Protein AF-A0AAD6Z9N3-F1 (afdb_monomer_lite)

Foldseek 3Di:
DVLLVVVVVVVCVVVVPDADEDEDEDFDAPVRLLVVLLVVLVPDDAFGKYKYKYWFQAKAFPVPDDDDDQPPADPLQVQQDDQALRNLLSCQRVVLSVVVNTDGPCLSCVCVSNVVSQKDWDDKDKDKDWEAPCLQVDAHPVRHRSVVCRVVRLVVSLVVSVVSQVVCVVVQNRASGVPHGDDDDVSVVVSSVNNSVCCNPRTIIIMMMMIMIGHD

Organism: NCBI:txid1033008

pLDDT: mean 87.29, std 14.96, range [35.34, 98.38]

InterPro domains:
  IPR029063 S-adenosyl-L-methionine-dependent methyltransferase superfamily [SSF53335] (29-136)

Secondary structure (DSSP, 8-state):
-HHHHHHHHHHHHHTTTS----------BHHHHHHHHHHHHHHSPTT-EEEEEEEEEEEE-GGG--PPPTTT---HHHHH-SSSHHHHHHHHHHHHHHHTTBPSSHHHHHHHHHHHTTEEEEEEEEEEEEETTHHHH-B-TTS-B-GGGHHHHHHHHHHHHHHHHHHHHHHT--EEETTEE--SHHHHHHHHHHHHHHHHHT-EEEEEEEEEEEE-

Structure (mmCIF, N/CA/C/O backbone):
data_AF-A0AAD6Z9N3-F1
#
_entry.id   AF-A0AAD6Z9N3-F1
#
loop_
_atom_site.group_PDB
_atom_site.id
_atom_site.type_symbol
_atom_site.label_atom_id
_atom_site.label_alt_id
_atom_site.label_comp_id
_atom_site.label_asym_id
_atom_site.label_entity_id
_atom_site.label_seq_id
_atom_site.pdbx_PDB_ins_code
_atom_site.Cartn_x
_atom_site.Cartn_y
_atom_site.Cartn_z
_atom_site.occupancy
_atom_site.B_iso_or_equiv
_atom_site.auth_seq_id
_atom_site.auth_comp_id
_atom_site.auth_asym_id
_atom_site.auth_atom_id
_atom_site.pdbx_PDB_model_num
ATOM 1 N N . MET A 1 1 ? -7.135 -3.455 -4.648 1.00 43.16 1 MET A N 1
ATOM 2 C CA . MET A 1 1 ? -8.160 -2.551 -4.055 1.00 43.16 1 MET A CA 1
ATOM 3 C C . MET A 1 1 ? -9.557 -3.160 -3.971 1.00 43.16 1 MET A C 1
ATOM 5 O O . MET A 1 1 ? -10.190 -2.988 -2.942 1.00 43.16 1 MET A O 1
ATOM 9 N N . ALA A 1 2 ? -10.052 -3.890 -4.977 1.00 35.34 2 ALA A N 1
ATOM 10 C CA . ALA A 1 2 ? -11.421 -4.414 -4.953 1.00 35.34 2 ALA A CA 1
ATOM 11 C C . ALA A 1 2 ? -11.706 -5.444 -3.850 1.00 35.34 2 ALA A C 1
ATOM 13 O O . ALA A 1 2 ? -12.743 -5.352 -3.219 1.00 35.34 2 ALA A O 1
ATOM 14 N N . GLN A 1 3 ? -10.801 -6.376 -3.538 1.00 37.66 3 GLN A N 1
ATOM 15 C CA . GLN A 1 3 ? -11.031 -7.335 -2.446 1.00 37.66 3 GLN A CA 1
ATOM 16 C C . GLN A 1 3 ? -10.949 -6.690 -1.057 1.00 37.66 3 GLN A C 1
ATOM 18 O O . GLN A 1 3 ? -11.705 -7.078 -0.179 1.00 37.66 3 GLN A O 1
ATOM 23 N N . VAL A 1 4 ? -10.107 -5.667 -0.875 1.00 44.91 4 VAL A N 1
ATOM 24 C CA . VAL A 1 4 ? -10.085 -4.846 0.348 1.00 44.91 4 VAL A CA 1
ATOM 25 C C . VAL A 1 4 ? -11.369 -4.015 0.437 1.00 44.91 4 VAL A C 1
ATOM 27 O O . VAL A 1 4 ? -12.059 -4.064 1.444 1.00 44.91 4 VAL A O 1
ATOM 30 N N . ALA A 1 5 ? -11.802 -3.386 -0.659 1.00 45.69 5 ALA A N 1
ATOM 31 C CA . ALA A 1 5 ? -13.073 -2.667 -0.729 1.00 45.69 5 ALA A CA 1
ATOM 32 C C . ALA A 1 5 ? -14.302 -3.583 -0.559 1.00 45.69 5 ALA A C 1
ATOM 34 O O . ALA A 1 5 ? -15.285 -3.166 0.044 1.00 45.69 5 ALA A O 1
ATOM 35 N N . ILE A 1 6 ? -14.261 -4.831 -1.040 1.00 45.91 6 ILE A N 1
ATOM 36 C CA . ILE A 1 6 ? -15.312 -5.848 -0.876 1.00 45.91 6 ILE A CA 1
ATOM 37 C C . ILE A 1 6 ? -15.288 -6.420 0.539 1.00 45.91 6 ILE A C 1
ATOM 39 O O . ILE A 1 6 ? -16.351 -6.562 1.126 1.00 45.91 6 ILE A O 1
ATOM 43 N N . MET A 1 7 ? -14.116 -6.698 1.117 1.00 45.97 7 MET A N 1
ATOM 44 C CA . MET A 1 7 ? -13.959 -7.054 2.531 1.00 45.97 7 MET A CA 1
ATOM 45 C C . MET A 1 7 ? -14.551 -5.947 3.401 1.00 45.97 7 MET A C 1
ATOM 47 O O . MET A 1 7 ? -15.430 -6.205 4.217 1.00 45.97 7 MET A O 1
ATOM 51 N N . CYS A 1 8 ? -14.192 -4.695 3.130 1.00 46.56 8 CYS A N 1
ATOM 52 C CA . CYS A 1 8 ? -14.735 -3.530 3.807 1.00 46.56 8 CYS A CA 1
ATOM 53 C C . CYS A 1 8 ? -16.223 -3.343 3.544 1.00 46.56 8 CYS A C 1
ATOM 55 O O . CYS A 1 8 ? -16.940 -3.008 4.474 1.00 46.56 8 CYS A O 1
ATOM 57 N N . ALA A 1 9 ? -16.737 -3.617 2.344 1.00 48.44 9 ALA A N 1
ATOM 58 C CA . ALA A 1 9 ? -18.168 -3.557 2.053 1.00 48.44 9 ALA A CA 1
ATOM 59 C C . ALA A 1 9 ? -18.954 -4.688 2.739 1.00 48.44 9 ALA A C 1
ATOM 61 O O . ALA A 1 9 ? -20.072 -4.458 3.203 1.00 48.44 9 ALA A O 1
ATOM 62 N N . THR A 1 10 ? -18.389 -5.892 2.834 1.00 47.78 10 THR A N 1
ATOM 63 C CA . THR A 1 10 ? -18.980 -7.062 3.497 1.00 47.78 10 THR A CA 1
ATOM 64 C C . THR A 1 10 ? -18.972 -6.883 5.015 1.00 47.78 10 THR A C 1
ATOM 66 O O . THR A 1 10 ? -20.025 -7.027 5.639 1.00 47.78 10 THR A O 1
ATOM 69 N N . LEU A 1 11 ? -17.862 -6.427 5.600 1.00 46.69 11 LEU A N 1
ATOM 70 C CA . LEU A 1 11 ? -17.768 -6.043 7.014 1.00 46.69 11 LEU A CA 1
ATOM 71 C C . LEU A 1 11 ? -18.658 -4.835 7.320 1.00 46.69 11 LEU A C 1
ATOM 73 O O . LEU A 1 11 ? -19.442 -4.841 8.271 1.00 46.69 11 LEU A O 1
ATOM 77 N N . ALA A 1 12 ? -18.672 -3.835 6.437 1.00 48.97 12 ALA A N 1
ATOM 78 C CA . ALA A 1 12 ? -19.581 -2.704 6.539 1.00 48.97 12 ALA A CA 1
ATOM 79 C C . ALA A 1 12 ? -21.053 -3.134 6.466 1.00 48.97 12 ALA A C 1
ATOM 81 O O . ALA A 1 12 ? -21.891 -2.481 7.092 1.00 48.97 12 ALA A O 1
ATOM 82 N N . ARG A 1 13 ? -21.405 -4.192 5.729 1.00 50.59 13 ARG A N 1
ATOM 83 C CA . ARG A 1 13 ? -22.773 -4.735 5.690 1.00 50.59 13 ARG A CA 1
ATOM 84 C C . ARG A 1 13 ? -23.105 -5.541 6.940 1.00 50.59 13 ARG A C 1
ATOM 86 O O . ARG A 1 13 ? -24.184 -5.334 7.490 1.00 50.59 13 ARG A O 1
ATOM 93 N N . GLN A 1 14 ? -22.198 -6.387 7.426 1.00 49.66 14 GLN A N 1
ATOM 94 C CA . GLN A 1 14 ? -22.410 -7.138 8.666 1.00 49.66 14 GLN A CA 1
ATOM 95 C C . GLN A 1 14 ? -22.566 -6.199 9.872 1.00 49.66 14 GLN A C 1
ATOM 97 O O . GLN A 1 14 ? -23.388 -6.446 10.750 1.00 49.66 14 GLN A O 1
ATOM 102 N N . TRP A 1 15 ? -21.830 -5.084 9.908 1.00 55.72 15 TRP A N 1
ATOM 103 C CA . TRP A 1 15 ? -21.731 -4.242 11.109 1.00 55.72 15 TRP A CA 1
ATOM 104 C C . TRP A 1 15 ? -22.628 -2.997 11.052 1.00 55.72 15 TRP A C 1
ATOM 106 O O . TRP A 1 15 ? -22.436 -2.044 11.804 1.00 55.72 15 TRP A O 1
ATOM 116 N N . ARG A 1 16 ? -23.578 -2.947 10.104 1.00 48.34 16 ARG A N 1
ATOM 117 C CA . ARG A 1 16 ? -24.446 -1.782 9.807 1.00 48.34 16 ARG A CA 1
ATOM 118 C C . ARG A 1 16 ? -25.465 -1.461 10.908 1.00 48.34 16 ARG A C 1
ATOM 120 O O . ARG A 1 16 ? -26.246 -0.533 10.750 1.00 48.34 16 ARG A O 1
ATOM 127 N N . LYS A 1 17 ? -25.491 -2.237 11.994 1.00 47.03 17 LYS A N 1
ATOM 128 C CA . LYS A 1 17 ? -26.553 -2.188 13.001 1.00 47.03 17 LYS A CA 1
ATOM 129 C C . LYS A 1 17 ? -26.201 -1.426 14.291 1.00 47.03 17 LYS A C 1
ATOM 131 O O . LYS A 1 17 ? -27.094 -1.308 15.121 1.00 47.03 17 LYS A O 1
ATOM 136 N N . SER A 1 18 ? -24.980 -0.896 14.498 1.00 48.25 18 SER A N 1
ATOM 137 C CA . SER A 1 18 ? -24.641 -0.338 15.832 1.00 48.25 18 SER A CA 1
ATOM 138 C C . SER A 1 18 ? -23.554 0.750 15.985 1.00 48.25 18 SER A C 1
ATOM 140 O O . SER A 1 18 ? -23.288 1.129 17.128 1.00 48.25 18 SER A O 1
ATOM 142 N N . SER A 1 19 ? -22.931 1.311 14.939 1.00 48.38 19 SER A N 1
ATOM 143 C CA . SER A 1 19 ? -21.773 2.215 15.137 1.00 48.38 19 SER A CA 1
ATOM 144 C C . SER A 1 19 ? -21.742 3.484 14.276 1.00 48.38 19 SER A C 1
ATOM 146 O O . SER A 1 19 ? -21.993 3.444 13.073 1.00 48.38 19 SER A O 1
ATOM 148 N N . ASP A 1 20 ? -21.364 4.600 14.915 1.00 56.28 20 ASP A N 1
ATOM 149 C CA . ASP A 1 20 ? -20.830 5.801 14.266 1.00 56.28 20 ASP A CA 1
ATOM 150 C C . ASP A 1 20 ? -19.509 5.407 13.594 1.00 56.28 20 ASP A C 1
ATOM 152 O O . ASP A 1 20 ? -18.564 4.998 14.269 1.00 56.28 20 ASP A O 1
ATOM 156 N N . ARG A 1 21 ? -19.453 5.440 12.261 1.00 58.22 21 ARG A N 1
ATOM 157 C CA . ARG A 1 21 ? -18.287 4.974 11.502 1.00 58.22 21 ARG A CA 1
ATOM 158 C C . ARG A 1 21 ? -17.411 6.139 11.094 1.00 58.22 21 ARG A C 1
ATOM 160 O O . ARG A 1 21 ? -17.850 7.005 10.345 1.00 58.22 21 ARG A O 1
ATOM 167 N N . LEU A 1 22 ? -16.155 6.089 11.512 1.00 59.66 22 LEU A N 1
ATOM 168 C CA . LEU A 1 22 ? -15.091 6.904 10.950 1.00 59.66 22 LEU A CA 1
ATOM 169 C C . LEU A 1 22 ? -14.114 5.971 10.241 1.00 59.66 22 LEU A C 1
ATOM 171 O O . LEU A 1 22 ? -13.420 5.208 10.904 1.00 59.66 22 LEU A O 1
ATOM 175 N N . CYS A 1 23 ? -14.111 6.017 8.910 1.00 56.41 23 CYS A N 1
ATOM 176 C CA . CYS A 1 23 ? -13.128 5.332 8.080 1.00 56.41 23 CYS A CA 1
ATOM 177 C C . CYS A 1 23 ? -12.016 6.330 7.770 1.00 56.41 23 CYS A C 1
ATOM 179 O O . CYS A 1 23 ? -12.279 7.383 7.189 1.00 56.41 23 CYS A O 1
ATOM 181 N N . ILE A 1 24 ? -10.793 6.008 8.167 1.00 57.94 24 ILE A N 1
ATOM 182 C CA . ILE A 1 24 ? -9.597 6.743 7.766 1.00 57.94 24 ILE A CA 1
ATOM 183 C C . ILE A 1 24 ? -8.740 5.747 7.007 1.00 57.94 24 ILE A C 1
ATOM 185 O O . ILE A 1 24 ? -8.476 4.668 7.525 1.00 57.94 24 ILE A O 1
ATOM 189 N N . GLY A 1 25 ? -8.384 6.125 5.784 1.00 58.38 25 GLY A N 1
ATOM 190 C CA . GLY A 1 25 ? -7.377 5.463 4.971 1.00 58.38 25 GLY A CA 1
ATOM 191 C C . GLY A 1 25 ? -6.412 6.533 4.483 1.00 58.38 25 GLY A C 1
ATOM 192 O O . GLY A 1 25 ? -6.858 7.582 4.002 1.00 58.38 25 GLY A O 1
ATOM 193 N N . GLY A 1 26 ? -5.109 6.326 4.649 1.00 62.16 26 GLY A N 1
ATOM 194 C CA . GLY A 1 26 ? -4.136 7.296 4.156 1.00 62.16 26 GLY A CA 1
ATOM 195 C C . GLY A 1 26 ? -2.697 7.058 4.589 1.00 62.16 26 GLY A C 1
ATOM 196 O O . GLY A 1 26 ? -2.401 6.547 5.667 1.00 62.16 26 GLY A O 1
ATOM 197 N N . THR A 1 27 ? -1.773 7.516 3.750 1.00 70.44 27 THR A N 1
ATOM 198 C CA . THR A 1 27 ? -0.342 7.513 4.047 1.00 70.44 27 THR A CA 1
ATOM 199 C C . THR A 1 27 ? -0.005 8.679 4.977 1.00 70.44 27 THR A C 1
ATOM 201 O O . THR A 1 27 ? 0.165 9.814 4.532 1.00 70.44 27 THR A O 1
ATOM 204 N N . PHE A 1 28 ? 0.086 8.411 6.281 1.00 83.38 28 PHE A N 1
ATOM 205 C CA . PHE A 1 28 ? 0.624 9.359 7.259 1.00 83.38 28 PHE A CA 1
ATOM 206 C C . PHE A 1 28 ? 1.994 8.914 7.769 1.00 83.38 28 PHE A C 1
ATOM 208 O O . PHE A 1 28 ? 2.334 7.728 7.792 1.00 83.38 28 PHE A O 1
ATOM 215 N N . THR A 1 29 ? 2.763 9.888 8.249 1.00 90.81 29 THR A N 1
ATOM 216 C CA . THR A 1 29 ? 3.962 9.649 9.056 1.00 90.81 29 THR A CA 1
ATOM 217 C C . THR A 1 29 ? 3.582 9.089 10.434 1.00 90.81 29 THR A C 1
ATOM 219 O O . THR A 1 29 ? 2.426 9.180 10.860 1.00 90.81 29 THR A O 1
ATOM 222 N N . VAL A 1 30 ? 4.550 8.552 11.190 1.00 91.56 30 VAL A N 1
ATOM 223 C CA . VAL A 1 30 ? 4.310 8.098 12.579 1.00 91.56 30 VAL A CA 1
ATOM 224 C C . VAL A 1 30 ? 3.699 9.197 13.465 1.00 91.56 30 VAL A C 1
ATOM 226 O O . VAL A 1 30 ? 2.695 8.919 14.130 1.00 91.56 30 VAL A O 1
ATOM 229 N N . PRO A 1 31 ? 4.219 10.443 13.484 1.00 93.38 31 PRO A N 1
ATOM 230 C CA . PRO A 1 31 ? 3.575 11.538 14.213 1.00 93.38 31 PRO A CA 1
ATOM 231 C C . PRO A 1 31 ? 2.163 11.859 13.707 1.00 93.38 31 PRO A C 1
ATOM 233 O O . PRO A 1 31 ? 1.268 12.123 14.517 1.00 93.38 31 PRO A O 1
ATOM 236 N N . GLY A 1 32 ? 1.951 11.802 12.387 1.00 91.69 32 GLY A N 1
ATOM 237 C CA . GLY A 1 32 ? 0.645 12.024 11.765 1.00 91.69 32 GLY A CA 1
ATOM 238 C C . GLY A 1 32 ? -0.394 11.020 12.259 1.00 91.69 32 GLY A C 1
ATOM 239 O O . GLY A 1 32 ? -1.448 11.419 12.754 1.00 91.69 32 GLY A O 1
ATOM 240 N N . TRP A 1 33 ? -0.053 9.731 12.252 1.00 92.69 33 TRP A N 1
ATOM 241 C CA . TRP A 1 33 ? -0.913 8.673 12.782 1.00 92.69 33 TRP A CA 1
ATOM 242 C C . TRP A 1 33 ? -1.191 8.814 14.275 1.00 92.69 33 TRP A C 1
ATOM 244 O O . TRP A 1 33 ? -2.341 8.700 14.693 1.00 92.69 33 TRP A O 1
ATOM 254 N N . LYS A 1 34 ? -0.176 9.108 15.096 1.00 94.25 34 LYS A N 1
ATOM 255 C CA . LYS A 1 34 ? -0.383 9.341 16.537 1.00 94.25 34 LYS A CA 1
ATOM 256 C C . LYS A 1 34 ? -1.370 10.484 16.785 1.00 94.25 34 LYS A C 1
ATOM 258 O O . LYS A 1 34 ? -2.266 10.357 17.617 1.00 94.25 34 LYS A O 1
ATOM 263 N N . THR A 1 35 ? -1.235 11.572 16.029 1.00 93.75 35 THR A N 1
ATOM 264 C CA . THR A 1 35 ? -2.135 12.729 16.104 1.00 93.75 35 THR A CA 1
ATOM 265 C C . THR A 1 35 ? -3.548 12.365 15.655 1.00 93.75 35 THR A C 1
ATOM 267 O O . THR A 1 35 ? -4.513 12.680 16.353 1.00 93.75 35 THR A O 1
ATOM 270 N N . ALA A 1 36 ? -3.680 11.659 14.529 1.00 91.81 36 ALA A N 1
ATOM 271 C CA . ALA A 1 36 ? -4.964 11.199 14.015 1.00 91.81 36 ALA A CA 1
ATOM 272 C C . ALA A 1 36 ? -5.682 10.309 15.039 1.00 91.81 36 ALA A C 1
ATOM 274 O O . ALA A 1 36 ? -6.805 10.620 15.427 1.00 91.81 36 ALA A O 1
ATOM 275 N N . LEU A 1 37 ? -5.019 9.273 15.562 1.00 94.44 37 LEU A N 1
ATOM 276 C CA . LEU A 1 37 ? -5.598 8.366 16.559 1.00 94.44 37 LEU A CA 1
ATOM 277 C C . LEU A 1 37 ? -6.002 9.093 17.847 1.00 94.44 37 LEU A C 1
ATOM 279 O O . LEU A 1 37 ? -7.084 8.840 18.375 1.00 94.44 37 LEU A O 1
ATOM 283 N N . ALA A 1 38 ? -5.190 10.042 18.324 1.00 94.44 38 ALA A N 1
ATOM 284 C CA . ALA A 1 38 ? -5.541 10.862 19.481 1.00 94.44 38 ALA A CA 1
ATOM 285 C C . ALA A 1 38 ? -6.788 11.728 19.224 1.00 94.44 38 ALA A C 1
ATOM 287 O O . ALA A 1 38 ? -7.640 11.867 20.104 1.00 94.44 38 ALA A O 1
ATOM 288 N N . ASN A 1 39 ? -6.929 12.288 18.020 1.00 92.31 39 ASN A N 1
ATOM 289 C CA . ASN A 1 39 ? -8.106 13.069 17.637 1.00 92.31 39 ASN A CA 1
ATOM 290 C C . ASN A 1 39 ? -9.357 12.191 17.536 1.00 92.31 39 ASN A C 1
ATOM 292 O O . ASN A 1 39 ? -10.392 12.550 18.096 1.00 92.31 39 ASN A O 1
ATOM 296 N N . ILE A 1 40 ? -9.256 11.014 16.913 1.00 92.44 40 ILE A N 1
ATOM 297 C CA . ILE A 1 40 ? -10.347 10.028 16.871 1.00 92.44 40 ILE A CA 1
ATOM 298 C C . ILE A 1 40 ? -10.772 9.660 18.294 1.00 92.44 40 ILE A C 1
ATOM 300 O O . ILE A 1 40 ? -11.960 9.684 18.617 1.00 92.44 40 ILE A O 1
ATOM 304 N N . HIS A 1 41 ? -9.804 9.372 19.169 1.00 94.19 41 HIS A N 1
ATOM 305 C CA . HIS A 1 41 ? -10.075 9.038 20.561 1.00 94.19 41 HIS A CA 1
ATOM 306 C C . HIS A 1 41 ? -10.805 10.176 21.282 1.00 94.19 41 HIS A C 1
ATOM 308 O O . HIS A 1 41 ? -11.755 9.922 22.015 1.00 94.19 41 HIS A O 1
ATOM 314 N N . LYS A 1 42 ? -10.421 11.441 21.070 1.00 93.69 42 LYS A N 1
ATOM 315 C CA . LYS A 1 42 ? -11.117 12.601 21.658 1.00 93.69 42 LYS A CA 1
ATOM 316 C C . LYS A 1 42 ? -12.555 12.749 21.156 1.00 93.69 42 LYS A C 1
ATOM 318 O O . LYS A 1 42 ? -13.428 13.086 21.949 1.00 93.69 42 LYS A O 1
ATOM 323 N N . LEU A 1 43 ? -12.796 12.494 19.870 1.00 92.75 43 LEU A N 1
ATOM 324 C CA . LEU A 1 43 ? -14.107 12.664 19.236 1.00 92.75 43 LEU A CA 1
ATOM 325 C C . LEU A 1 43 ? -15.104 11.557 19.605 1.00 92.75 43 LEU A C 1
ATOM 327 O O . LEU A 1 43 ? -16.301 11.817 19.725 1.00 92.75 43 LEU A O 1
ATOM 331 N N . LEU A 1 44 ? -14.633 10.323 19.789 1.00 90.81 44 LEU A N 1
ATOM 332 C CA . LEU A 1 44 ? -15.503 9.195 20.114 1.00 90.81 44 LEU A CA 1
ATOM 333 C C . LEU A 1 44 ? -15.958 9.226 21.578 1.00 90.81 44 LEU A C 1
ATOM 335 O O . LEU A 1 44 ? -15.195 9.543 22.490 1.00 90.81 44 LEU A O 1
ATOM 339 N N . LYS A 1 45 ? -17.208 8.829 21.832 1.00 92.62 45 LYS A N 1
ATOM 340 C CA . LYS A 1 45 ? -17.688 8.553 23.198 1.00 92.62 45 LYS A CA 1
ATOM 341 C C . LYS A 1 45 ? -17.100 7.220 23.702 1.00 92.62 45 LYS A C 1
ATOM 343 O O . LYS A 1 45 ? -16.867 6.337 22.872 1.00 92.62 45 LYS A O 1
ATOM 348 N N . PRO A 1 46 ? -16.881 7.044 25.019 1.00 95.19 46 PRO A N 1
ATOM 349 C CA . PRO A 1 46 ? -16.466 5.757 25.583 1.00 95.19 46 PRO A CA 1
ATOM 350 C C . PRO A 1 46 ? -17.370 4.607 25.125 1.00 95.19 46 PRO A C 1
ATOM 352 O O . PRO A 1 46 ? -18.580 4.785 24.948 1.00 95.19 46 PRO A O 1
ATOM 355 N N . GLY A 1 47 ? -16.776 3.443 24.872 1.00 93.50 47 GLY A N 1
ATOM 356 C CA . GLY A 1 47 ? -17.465 2.249 24.388 1.00 93.50 47 GLY A CA 1
ATOM 357 C C . GLY A 1 47 ? -17.833 2.252 22.898 1.00 93.50 47 GLY A C 1
ATOM 358 O O . GLY A 1 47 ? -18.351 1.244 22.413 1.00 93.50 47 GLY A O 1
ATOM 359 N N . ARG A 1 48 ? -17.581 3.333 22.142 1.00 92.81 48 ARG A N 1
ATOM 360 C CA . ARG A 1 48 ? -17.843 3.380 20.689 1.00 92.81 48 ARG A CA 1
ATOM 361 C C . ARG A 1 48 ? -16.748 2.690 19.880 1.00 92.81 48 ARG A C 1
ATOM 363 O O . ARG A 1 48 ? -15.595 2.628 20.298 1.00 92.81 48 ARG A O 1
ATOM 370 N N . LEU A 1 49 ? -17.149 2.177 18.719 1.00 91.19 49 LEU A N 1
ATOM 371 C CA . LEU A 1 49 ? -16.290 1.456 17.785 1.00 91.19 49 LEU A CA 1
ATOM 372 C C . LEU A 1 49 ? -15.709 2.392 16.725 1.00 91.19 49 LEU A C 1
ATOM 374 O O . LEU A 1 49 ? -16.391 3.300 16.258 1.00 91.19 49 LEU A O 1
ATOM 378 N N . VAL A 1 50 ? -14.483 2.103 16.304 1.00 91.31 50 VAL A N 1
ATOM 379 C CA . VAL A 1 50 ? -13.843 2.636 15.102 1.00 91.31 50 VAL A CA 1
ATOM 380 C C . VAL A 1 50 ? -13.419 1.474 14.213 1.00 91.31 50 VAL A C 1
ATOM 382 O O . VAL A 1 50 ? -13.001 0.426 14.707 1.00 91.31 50 VAL A O 1
ATOM 385 N N . MET A 1 51 ? -13.550 1.671 12.905 1.00 90.81 51 MET A N 1
ATOM 386 C CA . MET A 1 51 ? -13.104 0.727 11.891 1.00 90.81 51 MET A CA 1
ATOM 387 C C . MET A 1 51 ? -12.079 1.430 11.006 1.00 90.81 51 MET A C 1
ATOM 389 O O . MET A 1 51 ? -12.399 2.455 10.406 1.00 90.81 51 MET A O 1
ATOM 393 N N . LEU A 1 52 ? -10.863 0.900 10.948 1.00 90.56 52 LEU A N 1
ATOM 394 C CA . LEU A 1 52 ? -9.775 1.440 10.134 1.00 90.56 52 LEU A CA 1
ATOM 395 C C . LEU A 1 52 ? -9.368 0.398 9.103 1.00 90.56 52 LEU A C 1
ATOM 397 O O . LEU A 1 52 ? -9.175 -0.758 9.464 1.00 90.56 52 LEU A O 1
ATOM 401 N N . ASP A 1 53 ? -9.245 0.810 7.849 1.00 88.19 53 ASP A N 1
ATOM 402 C CA . ASP A 1 53 ? -8.813 -0.047 6.750 1.00 88.19 53 ASP A CA 1
ATOM 403 C C . ASP A 1 53 ? -7.538 0.526 6.155 1.00 88.19 53 ASP A C 1
ATOM 405 O O . ASP A 1 53 ? -7.487 1.706 5.808 1.00 88.19 53 ASP A O 1
ATOM 409 N N . GLU A 1 54 ? -6.511 -0.308 6.071 1.00 89.94 54 GLU A N 1
ATOM 410 C CA . GLU A 1 54 ? -5.190 0.101 5.629 1.00 89.94 54 GLU A CA 1
ATOM 411 C C . GLU A 1 54 ? -4.582 -0.910 4.672 1.00 89.94 54 GLU A C 1
ATOM 413 O O . GLU A 1 54 ? -4.796 -2.117 4.788 1.00 89.94 54 GLU A O 1
ATOM 418 N N . ILE A 1 55 ? -3.790 -0.395 3.734 1.00 89.69 55 ILE A N 1
ATOM 419 C CA . ILE A 1 55 ? -3.073 -1.174 2.727 1.00 89.69 55 ILE A CA 1
ATOM 420 C C . ILE A 1 55 ? -1.59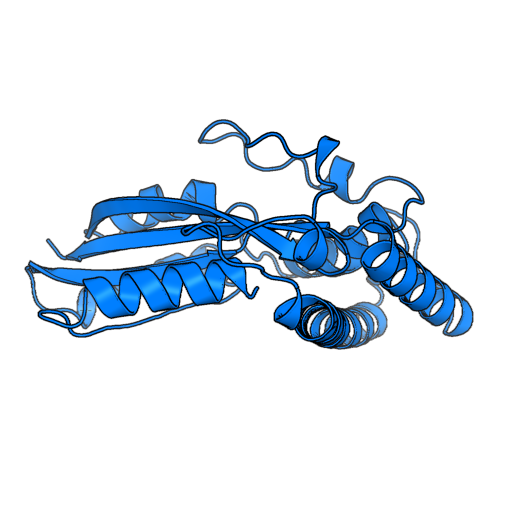2 -0.851 2.857 1.00 89.69 55 ILE A C 1
ATOM 422 O O . ILE A 1 55 ? -1.201 0.314 2.920 1.00 89.69 55 ILE A O 1
ATOM 426 N N . ASP A 1 56 ? -0.759 -1.885 2.877 1.00 91.19 56 ASP A N 1
ATOM 427 C CA . ASP A 1 56 ? 0.678 -1.683 2.855 1.00 91.19 56 ASP A CA 1
ATOM 428 C C . ASP A 1 56 ? 1.124 -1.221 1.464 1.00 91.19 56 ASP A C 1
ATOM 430 O O . ASP A 1 56 ? 0.751 -1.836 0.461 1.00 91.19 56 ASP A O 1
ATOM 434 N N . PRO A 1 57 ? 1.955 -0.169 1.380 1.00 91.69 57 PRO A N 1
ATOM 435 C CA . PRO A 1 57 ? 2.395 0.390 0.111 1.00 91.69 57 PRO A CA 1
ATOM 436 C C . PRO A 1 57 ? 3.565 -0.405 -0.486 1.00 91.69 57 PRO A C 1
ATOM 438 O O . PRO A 1 57 ? 4.625 0.141 -0.790 1.00 91.69 57 PRO A O 1
ATOM 441 N N . VAL A 1 58 ? 3.381 -1.719 -0.597 1.00 93.56 58 VAL A N 1
ATOM 442 C CA . VAL A 1 58 ? 4.313 -2.682 -1.186 1.00 93.56 58 VAL A CA 1
ATOM 443 C C . VAL A 1 58 ? 3.491 -3.673 -2.000 1.00 93.56 58 VAL A C 1
ATOM 445 O O . VAL A 1 58 ? 2.460 -4.169 -1.538 1.00 93.56 58 VAL A O 1
ATOM 448 N N . MET A 1 59 ? 3.942 -3.935 -3.220 1.00 95.06 59 MET A N 1
ATOM 449 C CA . MET A 1 59 ? 3.326 -4.880 -4.140 1.00 95.06 59 MET A CA 1
ATOM 450 C C . MET A 1 59 ? 4.166 -6.149 -4.216 1.00 95.06 59 MET A C 1
ATOM 452 O O . MET A 1 59 ? 5.397 -6.101 -4.224 1.00 95.06 59 MET A O 1
ATOM 456 N N . PHE A 1 60 ? 3.488 -7.287 -4.300 1.00 94.88 60 PHE A N 1
ATOM 457 C CA . PHE A 1 60 ? 4.114 -8.602 -4.303 1.00 94.88 60 PHE A CA 1
ATOM 458 C C . PHE A 1 60 ? 3.678 -9.399 -5.526 1.00 94.88 60 PHE A C 1
ATOM 460 O O . PHE A 1 60 ? 2.527 -9.296 -5.962 1.00 94.88 60 PHE A O 1
ATOM 467 N N . LYS A 1 61 ? 4.571 -10.252 -6.028 1.00 91.94 61 LYS A N 1
ATOM 468 C CA . LYS A 1 61 ? 4.151 -11.397 -6.842 1.00 91.94 61 LYS A CA 1
ATOM 469 C C . LYS A 1 61 ? 3.479 -12.437 -5.949 1.00 91.94 61 LYS A C 1
ATOM 471 O O . LYS A 1 61 ? 3.777 -12.505 -4.754 1.00 91.94 61 LYS A O 1
ATOM 476 N N . GLU A 1 62 ? 2.568 -13.226 -6.511 1.00 86.19 62 GLU A N 1
ATOM 477 C CA . GLU A 1 62 ? 1.774 -14.185 -5.735 1.00 86.19 62 GLU A CA 1
ATOM 478 C C . GLU A 1 62 ? 2.653 -15.204 -5.005 1.00 86.19 62 GLU A C 1
ATOM 480 O O . GLU A 1 62 ? 2.465 -15.453 -3.814 1.00 86.19 62 GLU A O 1
ATOM 485 N N . GLU A 1 63 ? 3.654 -15.725 -5.698 1.00 83.38 63 GLU A N 1
ATOM 486 C CA . GLU A 1 63 ? 4.579 -16.744 -5.221 1.00 83.38 63 GLU A CA 1
ATOM 487 C C . GLU A 1 63 ? 5.628 -16.222 -4.227 1.00 83.38 63 GLU A C 1
ATOM 489 O O . GLU A 1 63 ? 6.260 -17.016 -3.534 1.00 83.38 63 GLU A O 1
ATOM 494 N N . LEU A 1 64 ? 5.806 -14.900 -4.136 1.00 79.69 64 LEU A N 1
ATOM 495 C CA . LEU A 1 64 ? 6.846 -14.274 -3.311 1.00 79.69 64 LEU A CA 1
ATOM 496 C C . LEU A 1 64 ? 6.316 -13.687 -2.002 1.00 79.69 64 LEU A C 1
ATOM 498 O O . LEU A 1 64 ? 7.105 -13.285 -1.146 1.00 79.69 64 LEU A O 1
ATOM 502 N N . TYR A 1 65 ? 4.996 -13.608 -1.820 1.00 81.88 65 TYR A N 1
ATOM 503 C CA . TYR A 1 65 ? 4.463 -13.029 -0.597 1.00 81.88 65 TYR A CA 1
ATOM 504 C C . TYR A 1 65 ? 4.561 -13.995 0.586 1.00 81.88 65 TYR A C 1
ATOM 506 O O . TYR A 1 65 ? 3.806 -14.963 0.695 1.00 81.88 65 TYR A O 1
ATOM 514 N N . ILE A 1 66 ? 5.412 -13.639 1.545 1.00 78.69 66 ILE A N 1
ATOM 515 C CA . ILE A 1 66 ? 5.431 -14.220 2.885 1.00 78.69 66 ILE A CA 1
ATOM 516 C C . ILE A 1 66 ? 5.118 -13.097 3.867 1.00 78.69 66 ILE A C 1
ATOM 518 O O . ILE A 1 66 ? 5.825 -12.090 3.919 1.00 78.69 66 ILE A O 1
ATOM 522 N N . ARG A 1 67 ? 4.041 -13.252 4.647 1.00 78.19 67 ARG A N 1
ATOM 523 C CA . ARG A 1 67 ? 3.689 -12.270 5.676 1.00 78.19 67 ARG A CA 1
ATOM 524 C C . ARG A 1 67 ? 4.816 -12.213 6.716 1.00 78.19 67 ARG A C 1
ATOM 526 O O . ARG A 1 67 ? 5.079 -13.245 7.335 1.00 78.19 67 ARG A O 1
ATOM 533 N N . PRO A 1 68 ? 5.435 -11.043 6.959 1.00 81.31 68 PRO A N 1
ATOM 534 C CA . PRO A 1 68 ? 6.444 -10.918 8.001 1.00 81.31 68 PRO A CA 1
ATOM 535 C C . PRO A 1 68 ? 5.862 -11.221 9.382 1.00 81.31 68 PRO A C 1
ATOM 537 O O . PRO A 1 68 ? 4.673 -10.979 9.634 1.00 81.31 68 PRO A O 1
ATOM 540 N N . ALA A 1 69 ? 6.706 -11.700 10.297 1.00 74.25 69 ALA A N 1
ATOM 541 C CA . ALA A 1 69 ? 6.320 -11.789 11.696 1.00 74.25 69 ALA A CA 1
ATOM 542 C C . ALA A 1 69 ? 6.017 -10.387 12.255 1.00 74.25 69 ALA A C 1
ATOM 544 O O . ALA A 1 69 ? 6.498 -9.358 11.766 1.00 74.25 69 ALA A O 1
ATOM 545 N N . ALA A 1 70 ? 5.172 -10.337 13.285 1.00 65.00 70 ALA A N 1
ATOM 546 C CA . ALA A 1 70 ? 4.811 -9.078 13.921 1.00 65.00 70 ALA A CA 1
ATOM 547 C C . ALA A 1 70 ? 6.059 -8.425 14.542 1.00 65.00 70 ALA A C 1
ATOM 549 O O . ALA A 1 70 ? 6.608 -8.942 15.509 1.00 65.00 70 ALA A O 1
ATOM 550 N N . GLY A 1 71 ? 6.473 -7.277 14.001 1.00 66.31 71 GLY A N 1
ATOM 551 C CA . GLY A 1 71 ? 7.629 -6.508 14.479 1.00 66.31 71 GLY A CA 1
ATOM 552 C C . GLY A 1 71 ? 8.732 -6.324 13.437 1.00 66.31 71 GLY A C 1
ATOM 553 O O . GLY A 1 71 ? 9.350 -5.262 13.422 1.00 66.31 71 GLY A O 1
ATOM 554 N N . ASP A 1 72 ? 8.896 -7.276 12.517 1.00 74.38 72 ASP A N 1
ATOM 555 C CA . ASP A 1 72 ? 10.029 -7.287 11.576 1.00 74.38 72 ASP A CA 1
ATOM 556 C C . ASP A 1 72 ? 9.830 -6.319 10.398 1.00 74.38 72 ASP A C 1
ATOM 558 O O . ASP A 1 72 ? 10.780 -5.734 9.884 1.00 74.38 72 ASP A O 1
ATOM 562 N N . GLY A 1 73 ? 8.574 -6.065 10.013 1.00 83.62 73 GLY A N 1
ATOM 563 C CA . GLY A 1 73 ? 8.255 -5.227 8.856 1.00 83.62 73 GLY A CA 1
ATOM 564 C C . GLY A 1 73 ? 8.650 -5.875 7.525 1.00 83.62 73 GLY A C 1
ATOM 565 O O . GLY A 1 73 ? 8.979 -7.054 7.463 1.00 83.62 73 GLY A O 1
ATOM 566 N N . TYR A 1 74 ? 8.569 -5.107 6.439 1.00 88.19 74 TYR A N 1
ATOM 567 C CA . TYR A 1 74 ? 8.991 -5.556 5.110 1.00 88.19 74 TYR A CA 1
ATOM 568 C C . TYR A 1 74 ? 10.428 -5.110 4.830 1.00 88.19 74 TYR A C 1
ATOM 570 O O . TYR A 1 74 ? 10.777 -3.963 5.117 1.00 88.19 74 TYR A O 1
ATOM 578 N N . ASN A 1 75 ? 11.229 -5.976 4.206 1.00 89.50 75 ASN A N 1
ATOM 579 C CA . ASN A 1 75 ? 12.533 -5.605 3.659 1.00 89.50 75 ASN A CA 1
ATOM 580 C C . ASN A 1 75 ? 12.350 -4.810 2.355 1.00 89.50 75 ASN A C 1
ATOM 582 O O . ASN A 1 75 ? 12.324 -5.371 1.265 1.00 89.50 75 ASN A O 1
ATOM 586 N N . LEU A 1 76 ? 12.143 -3.497 2.468 1.00 91.38 76 LEU A N 1
ATOM 587 C CA . LEU A 1 76 ? 11.766 -2.661 1.320 1.00 91.38 76 LEU A CA 1
ATOM 588 C C . LEU A 1 76 ? 12.833 -2.628 0.231 1.00 91.38 76 LEU A C 1
ATOM 590 O O . LEU A 1 76 ? 12.487 -2.582 -0.946 1.00 91.38 76 LEU A O 1
ATOM 594 N N . ASP A 1 77 ? 14.106 -2.656 0.620 1.00 93.19 77 ASP A N 1
ATOM 595 C CA . ASP A 1 77 ? 15.211 -2.586 -0.332 1.00 93.19 77 ASP A CA 1
ATOM 596 C C . ASP A 1 77 ? 15.209 -3.803 -1.256 1.00 93.19 77 ASP A C 1
ATOM 598 O O . ASP A 1 77 ? 15.386 -3.652 -2.459 1.00 93.19 77 ASP A O 1
ATOM 602 N N . GLU A 1 78 ? 14.893 -4.986 -0.729 1.00 92.06 78 GLU A N 1
ATOM 603 C CA . GLU A 1 78 ? 14.731 -6.205 -1.522 1.00 92.06 78 GLU A CA 1
ATOM 604 C C . GLU A 1 78 ? 13.570 -6.095 -2.520 1.00 92.06 78 GLU A C 1
ATOM 606 O O . GLU A 1 78 ? 13.717 -6.470 -3.680 1.00 92.06 78 GLU A O 1
ATOM 611 N N . PHE A 1 79 ? 12.441 -5.504 -2.114 1.00 92.00 79 PHE A N 1
ATOM 612 C CA . PHE A 1 79 ? 11.275 -5.335 -2.990 1.00 92.00 79 PHE A CA 1
ATOM 613 C C . PHE A 1 79 ? 11.440 -4.253 -4.063 1.00 92.00 79 PHE A C 1
ATOM 615 O O . PHE A 1 79 ? 10.662 -4.235 -5.016 1.00 92.00 79 PHE A O 1
ATOM 622 N N . MET A 1 80 ? 12.412 -3.353 -3.905 1.00 95.00 80 MET A N 1
ATOM 623 C CA . MET A 1 80 ? 12.752 -2.296 -4.868 1.00 95.00 80 MET A CA 1
ATOM 624 C C . MET A 1 80 ? 14.025 -2.606 -5.666 1.00 95.00 80 MET A C 1
ATOM 626 O O . MET A 1 80 ? 14.356 -1.883 -6.607 1.00 95.00 80 MET A O 1
ATOM 630 N N . ALA A 1 81 ? 14.764 -3.650 -5.293 1.00 93.56 81 ALA A N 1
ATOM 631 C CA . ALA A 1 81 ? 15.975 -4.058 -5.982 1.00 93.56 81 ALA A CA 1
ATOM 632 C C . ALA A 1 81 ? 15.654 -4.858 -7.253 1.00 93.56 81 ALA A C 1
ATOM 634 O O . ALA A 1 81 ? 14.709 -5.650 -7.308 1.00 93.56 81 ALA A O 1
ATOM 635 N N . GLY A 1 82 ? 16.497 -4.682 -8.270 1.00 92.75 82 GLY A N 1
ATOM 636 C CA . GLY A 1 82 ? 16.450 -5.438 -9.519 1.00 92.75 82 GLY A CA 1
ATOM 637 C C . GLY A 1 82 ? 15.565 -4.831 -10.608 1.00 92.75 82 GLY A C 1
ATOM 638 O O . GLY A 1 82 ? 14.812 -3.887 -10.396 1.00 92.75 82 GLY A O 1
ATOM 639 N N . GLU A 1 83 ? 15.663 -5.408 -11.802 1.00 95.25 83 GLU A N 1
ATOM 640 C CA . GLU A 1 83 ? 15.098 -4.838 -13.033 1.00 95.25 83 GLU A CA 1
ATOM 641 C C . GLU A 1 83 ? 13.701 -5.368 -13.383 1.00 95.25 83 GLU A C 1
ATOM 643 O O . GLU A 1 83 ? 13.175 -5.078 -14.456 1.00 95.25 83 GLU A O 1
ATOM 648 N N . SER A 1 84 ? 13.089 -6.161 -12.504 1.00 96.75 84 SER A N 1
ATOM 649 C CA . SER A 1 84 ? 11.764 -6.718 -12.766 1.00 96.75 84 SER A CA 1
ATOM 650 C C . SER A 1 84 ? 10.682 -5.633 -12.753 1.00 96.75 84 SER A C 1
ATOM 652 O O . SER A 1 84 ? 10.799 -4.631 -12.044 1.00 96.75 84 SER A O 1
ATOM 654 N N . TRP A 1 85 ? 9.580 -5.856 -13.473 1.00 97.69 85 TRP A N 1
ATOM 655 C CA . TRP A 1 85 ? 8.452 -4.920 -13.486 1.00 97.69 85 TRP A CA 1
ATOM 656 C C . TRP A 1 85 ? 7.879 -4.658 -12.080 1.00 97.69 85 TRP A C 1
ATOM 658 O O . TRP A 1 85 ? 7.468 -3.538 -11.785 1.00 97.69 85 TRP A O 1
ATOM 668 N N . ILE A 1 86 ? 7.876 -5.662 -11.190 1.00 97.25 86 ILE A N 1
ATOM 669 C CA . ILE A 1 86 ? 7.373 -5.510 -9.815 1.00 97.25 86 ILE A CA 1
ATOM 670 C C . ILE A 1 86 ? 8.342 -4.677 -8.966 1.00 97.25 86 ILE A C 1
ATOM 672 O O . ILE A 1 86 ? 7.897 -3.828 -8.194 1.00 97.25 86 ILE A O 1
ATOM 676 N N . SER A 1 87 ? 9.655 -4.853 -9.162 1.00 96.75 87 SER A N 1
ATOM 677 C CA . SER A 1 87 ? 10.685 -4.025 -8.524 1.00 96.75 87 SER A CA 1
ATOM 678 C C . SER A 1 87 ? 10.536 -2.571 -8.960 1.00 96.75 87 SER A C 1
ATOM 680 O O . SER A 1 87 ? 10.459 -1.685 -8.115 1.00 96.75 87 SER A O 1
ATOM 682 N N . LYS A 1 88 ? 10.370 -2.335 -10.268 1.00 97.69 88 LYS A N 1
ATOM 683 C CA . LYS A 1 88 ? 10.128 -1.004 -10.846 1.00 97.69 88 LYS A CA 1
ATOM 684 C C . LYS A 1 88 ? 8.861 -0.349 -10.293 1.00 97.69 88 LYS A C 1
ATOM 686 O O . LYS A 1 88 ? 8.872 0.820 -9.906 1.00 97.69 88 LYS A O 1
ATOM 691 N N . LEU A 1 89 ? 7.770 -1.112 -10.190 1.00 97.81 89 LEU A N 1
ATOM 692 C CA . LEU A 1 89 ? 6.529 -0.655 -9.563 1.00 97.81 89 LEU A CA 1
ATOM 693 C C . LEU A 1 89 ? 6.754 -0.230 -8.104 1.00 97.81 89 LEU A C 1
ATOM 695 O O . LEU A 1 89 ? 6.308 0.848 -7.707 1.00 97.81 89 LEU A O 1
ATOM 699 N N . ASN A 1 90 ? 7.453 -1.043 -7.310 1.00 97.44 90 ASN A N 1
ATOM 700 C CA . ASN A 1 90 ? 7.751 -0.724 -5.914 1.00 97.44 90 ASN A CA 1
ATOM 701 C C . ASN A 1 90 ? 8.721 0.456 -5.778 1.00 97.44 90 ASN A C 1
ATOM 703 O O . ASN A 1 90 ? 8.548 1.272 -4.876 1.00 97.44 90 ASN A O 1
ATOM 707 N N . SER A 1 91 ? 9.688 0.623 -6.678 1.00 97.19 91 SER A N 1
ATOM 708 C CA . SER A 1 91 ? 10.596 1.776 -6.658 1.00 97.19 91 SER A CA 1
ATOM 709 C C . SER A 1 91 ? 9.876 3.105 -6.839 1.00 97.19 91 SER A C 1
ATOM 711 O O . SER A 1 91 ? 10.283 4.100 -6.243 1.00 97.19 91 SER A O 1
ATOM 713 N N . VAL A 1 92 ? 8.748 3.121 -7.553 1.00 96.62 92 VAL A N 1
ATOM 714 C CA . VAL A 1 92 ? 7.850 4.280 -7.553 1.00 96.62 92 VAL A CA 1
ATOM 715 C C . VAL A 1 92 ? 6.944 4.271 -6.322 1.00 96.62 92 VAL A C 1
ATOM 717 O O . VAL A 1 92 ? 6.908 5.241 -5.570 1.00 96.62 92 VAL A O 1
ATOM 720 N N . TYR A 1 93 ? 6.187 3.195 -6.101 1.00 95.25 93 TYR A N 1
ATOM 721 C CA . TYR A 1 93 ? 5.121 3.168 -5.098 1.00 95.25 93 TYR A CA 1
ATOM 722 C C . TYR A 1 93 ? 5.654 3.193 -3.662 1.00 95.25 93 TYR A C 1
ATOM 724 O O . TYR A 1 93 ? 5.373 4.116 -2.896 1.00 95.25 93 TYR A O 1
ATOM 732 N N . THR A 1 94 ? 6.466 2.201 -3.306 1.00 95.12 94 THR A N 1
ATOM 733 C CA . THR A 1 94 ? 7.148 2.105 -2.013 1.00 95.12 94 THR A CA 1
ATOM 734 C C . THR A 1 94 ? 8.210 3.191 -1.872 1.00 95.12 94 THR A C 1
ATOM 736 O O . THR A 1 94 ? 8.341 3.775 -0.795 1.00 95.12 94 THR A O 1
ATOM 739 N N . GLY A 1 95 ? 8.933 3.511 -2.951 1.00 95.31 95 GLY A N 1
ATOM 740 C CA . GLY A 1 95 ? 9.948 4.565 -2.953 1.00 95.31 95 GLY A CA 1
ATOM 741 C C . GLY A 1 95 ? 9.379 5.938 -2.596 1.00 95.31 95 GLY A C 1
ATOM 742 O O . GLY A 1 95 ? 9.945 6.618 -1.738 1.00 95.31 95 GLY A O 1
ATOM 743 N N . PHE A 1 96 ? 8.218 6.303 -3.153 1.00 94.94 96 PHE A N 1
ATOM 744 C CA . PHE A 1 96 ? 7.488 7.519 -2.780 1.00 94.94 96 PHE A CA 1
ATOM 745 C C . PHE A 1 96 ? 7.169 7.545 -1.281 1.00 94.94 96 PHE A C 1
ATOM 747 O O . PHE A 1 96 ? 7.498 8.500 -0.578 1.00 94.94 96 PHE A O 1
ATOM 754 N N . VAL A 1 97 ? 6.584 6.465 -0.758 1.00 92.81 97 VAL A N 1
ATOM 755 C CA . VAL A 1 97 ? 6.217 6.368 0.664 1.00 92.81 97 VAL A CA 1
ATOM 756 C C . VAL A 1 97 ? 7.443 6.478 1.570 1.00 92.81 97 VAL A C 1
ATOM 758 O O . VAL A 1 97 ? 7.411 7.226 2.549 1.00 92.81 97 VAL A O 1
ATOM 761 N N . ARG A 1 98 ? 8.540 5.799 1.218 1.00 92.50 98 ARG A N 1
ATOM 762 C CA . ARG A 1 98 ? 9.814 5.869 1.944 1.00 92.50 98 ARG A CA 1
ATOM 763 C C . ARG A 1 98 ? 10.391 7.285 1.932 1.00 92.50 98 ARG A C 1
ATOM 765 O O . ARG A 1 98 ? 10.866 7.745 2.963 1.00 92.50 98 ARG A O 1
ATOM 772 N N . LYS A 1 99 ? 10.338 7.986 0.795 1.00 93.44 99 LYS A N 1
ATOM 773 C CA . LYS A 1 99 ? 10.900 9.338 0.654 1.00 93.44 99 LYS A CA 1
ATOM 774 C C . LYS A 1 99 ? 10.173 10.384 1.503 1.00 93.44 99 LYS A C 1
ATOM 776 O O . LYS A 1 99 ? 10.801 11.345 1.938 1.00 93.44 99 LYS A O 1
ATOM 781 N N . HIS A 1 100 ? 8.876 10.194 1.732 1.00 90.25 100 HIS A N 1
ATOM 782 C CA . HIS A 1 100 ? 8.032 11.108 2.506 1.00 90.25 100 HIS A CA 1
ATOM 783 C C . HIS A 1 100 ? 7.806 10.662 3.964 1.00 90.25 100 HIS A C 1
ATOM 785 O O . HIS A 1 100 ? 6.891 11.162 4.621 1.00 90.25 100 HIS A O 1
ATOM 791 N N . ASP A 1 101 ? 8.618 9.730 4.480 1.00 91.62 101 ASP A N 1
ATOM 792 C CA . ASP A 1 101 ? 8.551 9.213 5.859 1.00 91.62 101 ASP A CA 1
ATOM 793 C C . ASP A 1 101 ? 7.173 8.653 6.263 1.00 91.62 101 ASP A C 1
ATOM 795 O O . ASP A 1 101 ? 6.783 8.635 7.441 1.00 91.62 101 ASP A O 1
ATOM 799 N N . PHE A 1 102 ? 6.400 8.191 5.282 1.00 91.25 102 PHE A N 1
ATOM 800 C CA . PHE A 1 102 ? 5.128 7.529 5.524 1.00 91.25 102 PHE A CA 1
ATOM 801 C C . PHE A 1 102 ? 5.361 6.110 6.053 1.00 91.25 102 PHE A C 1
ATOM 803 O O . PHE A 1 102 ? 6.347 5.446 5.728 1.00 91.25 102 PHE A O 1
ATOM 810 N N . ILE A 1 103 ? 4.451 5.625 6.904 1.00 89.31 103 ILE A N 1
ATOM 811 C CA . ILE A 1 103 ? 4.600 4.291 7.495 1.00 89.31 103 ILE A CA 1
ATOM 812 C C . ILE A 1 103 ? 4.404 3.219 6.422 1.00 89.31 103 ILE A C 1
ATOM 814 O O . ILE A 1 103 ? 3.326 3.097 5.846 1.00 89.31 103 ILE A O 1
ATOM 818 N N . VAL A 1 104 ? 5.415 2.372 6.248 1.00 88.75 104 VAL A N 1
ATOM 819 C CA . VAL A 1 104 ? 5.291 1.095 5.538 1.00 88.75 104 VAL A CA 1
ATOM 820 C C . VAL A 1 104 ? 5.048 -0.028 6.550 1.00 88.75 104 VAL A C 1
ATOM 822 O O . VAL A 1 104 ? 5.611 -0.010 7.649 1.00 88.75 104 VAL A O 1
ATOM 825 N N . GLY A 1 105 ? 4.208 -1.008 6.208 1.00 88.88 105 GLY A N 1
ATOM 826 C CA . GLY A 1 105 ? 3.848 -2.079 7.142 1.00 88.88 105 GLY A CA 1
ATOM 827 C C . GLY A 1 105 ? 2.876 -1.621 8.222 1.00 88.88 105 GLY A C 1
ATOM 828 O O . GLY A 1 105 ? 2.939 -2.094 9.359 1.00 88.88 105 GLY A O 1
ATOM 829 N N . LEU A 1 106 ? 1.996 -0.670 7.906 1.00 89.69 106 LEU A N 1
ATOM 830 C CA . LEU A 1 106 ? 1.005 -0.186 8.857 1.00 89.69 106 LEU A CA 1
ATOM 831 C C . LEU A 1 106 ? 0.032 -1.299 9.258 1.00 89.69 106 LEU A C 1
ATOM 833 O O . LEU A 1 106 ? -0.348 -1.364 10.428 1.00 89.69 106 LEU A O 1
ATOM 837 N N . THR A 1 107 ? -0.270 -2.242 8.361 1.00 91.12 107 THR A N 1
ATOM 838 C CA . THR A 1 107 ? -1.100 -3.414 8.694 1.00 91.12 107 THR A CA 1
ATOM 839 C C . THR A 1 107 ? -0.474 -4.304 9.781 1.00 91.12 107 THR A C 1
ATOM 841 O O . THR A 1 107 ? -1.173 -5.074 10.439 1.00 91.12 107 THR A O 1
ATOM 844 N N . LEU A 1 108 ? 0.838 -4.187 10.019 1.00 90.38 108 LEU A N 1
ATOM 845 C CA . LEU A 1 108 ? 1.567 -4.907 11.069 1.00 90.38 108 LEU A CA 1
ATOM 846 C C . LEU A 1 108 ? 1.674 -4.096 12.372 1.00 90.38 108 LEU A C 1
ATOM 848 O O . LEU A 1 108 ? 1.947 -4.657 13.432 1.00 90.38 108 LEU A O 1
ATOM 852 N N . ARG A 1 109 ? 1.478 -2.772 12.308 1.00 91.12 109 ARG A N 1
ATOM 853 C CA . ARG A 1 109 ? 1.780 -1.824 13.399 1.00 91.12 109 ARG A CA 1
ATOM 854 C C . ARG A 1 109 ? 0.539 -1.168 14.001 1.00 91.12 109 ARG A C 1
ATOM 856 O O . ARG A 1 109 ? 0.537 -0.853 15.194 1.00 91.12 109 ARG A O 1
ATOM 863 N N . LEU A 1 110 ? -0.523 -0.987 13.216 1.00 91.69 110 LEU A N 1
ATOM 864 C CA . LEU A 1 110 ? -1.695 -0.195 13.596 1.00 91.69 110 LEU A CA 1
ATOM 865 C C . LEU A 1 110 ? -2.397 -0.740 14.843 1.00 91.69 110 LEU A C 1
ATOM 867 O O . LEU A 1 110 ? -2.790 0.038 15.707 1.00 91.69 110 LEU A O 1
ATOM 871 N N . GLY A 1 111 ? -2.462 -2.063 15.012 1.00 93.56 111 GLY A N 1
ATOM 872 C CA . GLY A 1 111 ? -3.020 -2.673 16.223 1.00 93.56 111 GLY A CA 1
ATOM 873 C C . GLY A 1 111 ? -2.289 -2.246 17.505 1.00 93.56 111 GLY A C 1
ATOM 874 O O . GLY A 1 111 ? -2.925 -1.970 18.522 1.00 93.56 111 GLY A O 1
ATOM 875 N N . GLY A 1 112 ? -0.959 -2.130 17.462 1.00 94.19 112 GLY A N 1
ATOM 876 C CA . GLY A 1 112 ? -0.167 -1.608 18.579 1.00 94.19 112 GLY A CA 1
ATOM 877 C C . GLY A 1 112 ? -0.386 -0.110 18.797 1.00 94.19 112 GLY A C 1
ATOM 878 O O . GLY A 1 112 ? -0.546 0.333 19.934 1.00 94.19 112 GLY A O 1
ATOM 879 N N . MET A 1 113 ? -0.464 0.665 17.712 1.00 94.88 113 MET A N 1
ATOM 880 C CA . MET A 1 113 ? -0.710 2.111 17.774 1.00 94.88 113 MET A CA 1
ATOM 881 C C . MET A 1 113 ? -2.096 2.443 18.344 1.00 94.88 113 MET A C 1
ATOM 883 O O . MET A 1 113 ? -2.222 3.358 19.154 1.00 94.88 113 MET A O 1
ATOM 887 N N . LEU A 1 114 ? -3.123 1.668 17.988 1.00 96.00 114 LEU A N 1
ATOM 888 C CA . LEU A 1 114 ? -4.473 1.773 18.547 1.00 96.00 114 LEU A CA 1
ATOM 889 C C . LEU A 1 114 ? -4.478 1.540 20.060 1.00 96.00 114 LEU A C 1
ATOM 891 O O . LEU A 1 114 ? -5.036 2.346 20.803 1.00 96.00 114 LEU A O 1
ATOM 895 N N . LYS A 1 115 ? -3.798 0.485 20.525 1.00 96.50 115 LYS A N 1
ATOM 896 C CA . LYS A 1 115 ? -3.656 0.199 21.962 1.00 96.50 115 LYS A CA 1
ATOM 897 C C . LYS A 1 115 ? -2.974 1.347 22.703 1.00 96.50 115 LYS A C 1
ATOM 899 O O . LYS A 1 115 ? -3.462 1.783 23.741 1.00 96.50 115 LYS A O 1
ATOM 904 N N . GLN A 1 116 ? -1.892 1.888 22.142 1.00 96.56 116 GLN A N 1
ATOM 905 C CA . GLN A 1 116 ? -1.190 3.049 22.708 1.00 96.56 116 GLN A CA 1
ATOM 906 C C . GLN A 1 116 ? -2.065 4.309 22.759 1.00 96.56 116 GLN A C 1
ATOM 908 O O . GLN A 1 116 ? -1.898 5.132 23.654 1.00 96.56 116 GLN A O 1
ATOM 913 N N . ALA A 1 117 ? -3.004 4.458 21.824 1.00 96.44 117 ALA A N 1
ATOM 914 C CA . ALA A 1 117 ? -3.940 5.576 21.777 1.00 96.44 117 ALA A CA 1
ATOM 915 C C . ALA A 1 117 ? -5.175 5.403 22.687 1.00 96.44 117 ALA A C 1
ATOM 917 O O . ALA A 1 117 ? -6.056 6.260 22.661 1.00 96.44 117 ALA A O 1
ATOM 918 N N . GLY A 1 118 ? -5.254 4.331 23.486 1.00 96.69 118 GLY A N 1
ATOM 919 C CA . GLY A 1 118 ? -6.358 4.100 24.427 1.00 96.69 118 GLY A CA 1
ATOM 920 C C . GLY A 1 118 ? -7.529 3.291 23.861 1.00 96.69 118 GLY A C 1
ATOM 921 O O . GLY A 1 118 ? -8.611 3.292 24.445 1.00 96.69 118 GLY A O 1
ATOM 922 N N . PHE A 1 119 ? -7.336 2.584 22.746 1.00 97.12 119 PHE A N 1
ATOM 923 C CA . PHE A 1 119 ? -8.345 1.676 22.203 1.00 97.12 119 PHE A CA 1
ATOM 924 C C . PHE A 1 119 ? -8.091 0.217 22.600 1.00 97.12 119 PHE A C 1
ATOM 926 O O . PHE A 1 119 ? -6.952 -0.241 22.688 1.00 97.12 119 PHE A O 1
ATOM 933 N N . THR A 1 120 ? -9.160 -0.558 22.738 1.00 97.62 120 THR A N 1
ATOM 934 C CA . THR A 1 120 ? -9.115 -2.023 22.743 1.00 97.62 120 THR A CA 1
ATOM 935 C C . THR A 1 120 ? -9.327 -2.529 21.320 1.00 97.62 120 THR A C 1
ATOM 937 O O . THR A 1 120 ? -10.371 -2.271 20.732 1.00 97.62 120 THR A O 1
ATOM 940 N N . VAL A 1 121 ? -8.352 -3.237 20.747 1.00 96.56 121 VAL A N 1
ATOM 941 C CA . VAL A 1 121 ? -8.508 -3.882 19.431 1.00 96.56 121 VAL A CA 1
ATOM 942 C C . VAL A 1 121 ? -9.333 -5.155 19.610 1.00 96.56 121 VAL A C 1
ATOM 944 O O . VAL A 1 121 ? -8.892 -6.056 20.321 1.00 96.56 121 VAL A O 1
ATOM 947 N N . GLU A 1 122 ? -10.516 -5.204 19.001 1.00 95.88 122 GLU A N 1
ATOM 948 C CA . GLU A 1 122 ? -11.461 -6.323 19.121 1.00 95.88 122 GLU A CA 1
ATOM 949 C C . GLU A 1 122 ? -11.284 -7.355 18.013 1.00 95.88 122 GLU A C 1
ATOM 951 O O . GLU A 1 122 ? -11.383 -8.550 18.273 1.00 95.88 122 GLU A O 1
ATOM 956 N N . ASP A 1 123 ? -11.017 -6.894 16.792 1.00 94.06 123 ASP A N 1
ATOM 957 C CA . ASP A 1 123 ? -10.835 -7.759 15.631 1.00 94.06 123 ASP A CA 1
ATOM 958 C C . ASP A 1 123 ? -9.811 -7.157 14.665 1.00 94.06 123 ASP A C 1
ATOM 960 O O . ASP A 1 123 ? -9.700 -5.932 14.530 1.00 94.06 123 ASP A O 1
ATOM 964 N N . VAL A 1 124 ? -9.062 -8.031 13.997 1.00 92.62 124 VAL A N 1
ATOM 965 C CA . VAL A 1 124 ? -8.143 -7.674 12.916 1.00 92.62 124 VAL A CA 1
ATOM 966 C C . VAL A 1 124 ? -8.281 -8.707 11.816 1.00 92.62 124 VAL A C 1
ATOM 968 O O . VAL A 1 124 ? -7.895 -9.864 11.978 1.00 92.62 124 VAL A O 1
ATOM 971 N N . GLN A 1 125 ? -8.759 -8.263 10.662 1.00 90.25 125 GLN A N 1
ATOM 972 C CA . GLN A 1 125 ? -8.861 -9.099 9.477 1.00 90.25 125 GLN A CA 1
ATOM 973 C C . GLN A 1 125 ? -7.835 -8.637 8.465 1.00 90.25 125 GLN A C 1
ATOM 975 O O . GLN A 1 125 ? -7.846 -7.484 8.048 1.00 90.25 125 GLN A O 1
ATOM 980 N N . SER A 1 126 ? -6.926 -9.526 8.083 1.00 88.62 126 SER A N 1
ATOM 981 C CA . SER A 1 126 ? -5.927 -9.248 7.054 1.00 88.62 126 SER A CA 1
ATOM 982 C C . SER A 1 126 ? -6.231 -10.054 5.806 1.00 88.62 126 SER A C 1
ATOM 984 O O . SER A 1 126 ? -6.674 -11.198 5.891 1.00 88.62 126 SER A O 1
ATOM 986 N N . GLY A 1 127 ? -5.961 -9.463 4.652 1.00 87.50 127 GLY A N 1
ATOM 987 C CA . GLY A 1 127 ? -6.242 -10.081 3.373 1.00 87.50 127 GLY A CA 1
ATOM 988 C C . GLY A 1 127 ? -5.265 -9.643 2.298 1.00 87.50 127 GLY A C 1
ATOM 989 O O . GLY A 1 127 ? -4.616 -8.601 2.380 1.00 87.50 127 GLY A O 1
ATOM 990 N N . GLN A 1 128 ? -5.192 -10.469 1.267 1.00 90.56 128 GLN A N 1
ATOM 991 C CA . GLN A 1 128 ? -4.521 -10.143 0.023 1.00 90.56 128 GLN A CA 1
ATOM 992 C C . GLN A 1 128 ? -5.542 -9.532 -0.936 1.00 90.56 128 GLN A C 1
ATOM 994 O O . GLN A 1 128 ? -6.647 -10.050 -1.090 1.00 90.56 128 GLN A O 1
ATOM 999 N N . GLY A 1 129 ? -5.174 -8.430 -1.577 1.00 90.69 129 GLY A N 1
ATOM 1000 C CA . GLY A 1 129 ? -5.936 -7.802 -2.642 1.00 90.69 129 GLY A CA 1
ATOM 1001 C C . GLY A 1 129 ? -5.260 -8.048 -3.987 1.00 90.69 129 GLY A C 1
ATOM 1002 O O . GLY A 1 129 ? -4.217 -7.443 -4.221 1.00 90.69 129 GLY A O 1
ATOM 1003 N N . PRO A 1 130 ? -5.824 -8.885 -4.874 1.00 94.62 130 PRO A N 1
ATOM 1004 C CA . PRO A 1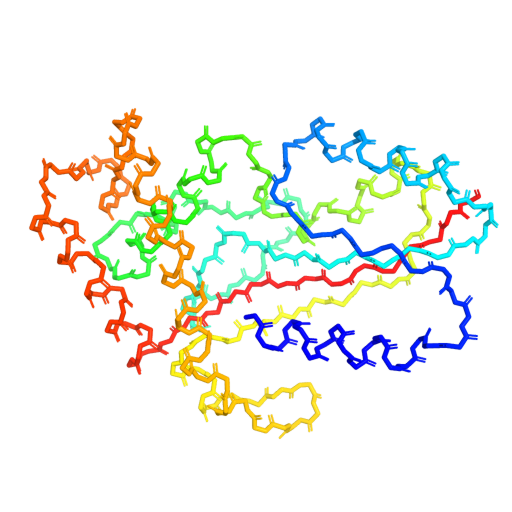 130 ? -5.292 -9.050 -6.215 1.00 94.62 130 PRO A CA 1
ATOM 1005 C C . PRO A 1 130 ? -5.482 -7.768 -7.032 1.00 94.62 130 PRO A C 1
ATOM 1007 O O . PRO A 1 130 ? -6.395 -6.964 -6.788 1.00 94.62 130 PRO A O 1
ATOM 1010 N N . ILE A 1 131 ? -4.583 -7.590 -7.992 1.00 95.44 131 ILE A N 1
ATOM 1011 C CA . ILE A 1 131 ? -4.539 -6.503 -8.964 1.00 95.44 131 ILE A CA 1
ATOM 1012 C C . ILE A 1 131 ? -4.243 -7.119 -10.334 1.00 95.44 131 ILE A C 1
ATOM 1014 O O . ILE A 1 131 ? -3.415 -8.026 -10.450 1.00 95.44 131 ILE A O 1
ATOM 1018 N N . GLY A 1 132 ? -4.912 -6.613 -11.368 1.00 97.00 132 GLY A N 1
ATOM 1019 C CA . GLY A 1 132 ? -4.707 -7.028 -12.749 1.00 97.00 132 GLY A CA 1
ATOM 1020 C C . GLY A 1 132 ? -5.061 -8.491 -12.979 1.00 97.00 132 GLY A C 1
ATOM 1021 O O . GLY A 1 132 ? -6.135 -8.931 -12.565 1.00 97.00 132 GLY A O 1
ATOM 1022 N N . HIS A 1 133 ? -4.183 -9.245 -13.641 1.00 97.50 133 HIS A N 1
ATOM 1023 C CA . HIS A 1 133 ? -4.427 -10.640 -14.020 1.00 97.50 133 HIS A CA 1
ATOM 1024 C C . HIS A 1 133 ? -4.917 -11.512 -12.854 1.00 97.50 133 HIS A C 1
ATOM 1026 O O . HIS A 1 133 ? -5.849 -12.302 -13.023 1.00 97.50 133 HIS A O 1
ATOM 1032 N N . LEU A 1 134 ? -4.374 -11.311 -11.647 1.00 96.00 134 LEU A N 1
ATOM 1033 C CA . LEU A 1 134 ? -4.769 -12.069 -10.458 1.00 96.00 134 LEU A CA 1
ATOM 1034 C C . LEU A 1 134 ? -6.252 -11.906 -10.094 1.00 96.00 134 LEU A C 1
ATOM 1036 O O . LEU A 1 134 ? -6.836 -12.817 -9.512 1.00 96.00 134 LEU A O 1
ATOM 1040 N N . CYS A 1 135 ? -6.906 -10.806 -10.476 1.00 95.88 135 CYS A N 1
ATOM 1041 C CA . CYS A 1 135 ? -8.354 -10.648 -10.302 1.00 95.88 135 CYS A CA 1
ATOM 1042 C C . CYS A 1 135 ? -9.162 -11.655 -11.141 1.00 95.88 135 CYS A C 1
ATOM 1044 O O . CYS A 1 135 ? -10.291 -11.984 -10.787 1.00 95.88 135 CYS A O 1
ATOM 1046 N N . ARG A 1 136 ? -8.610 -12.165 -12.250 1.00 95.00 136 ARG A N 1
ATOM 1047 C CA . ARG A 1 136 ? -9.284 -13.145 -13.120 1.00 95.00 136 ARG A CA 1
ATOM 1048 C C . ARG A 1 136 ? -9.185 -14.566 -12.588 1.00 95.00 136 ARG A C 1
ATOM 1050 O O . ARG A 1 136 ? -10.123 -15.340 -12.760 1.00 95.00 136 ARG A O 1
ATOM 1057 N N . VAL A 1 137 ? -8.052 -14.900 -11.976 1.00 94.56 137 VAL A N 1
ATOM 1058 C CA . VAL A 1 137 ? -7.734 -16.271 -11.553 1.00 94.56 137 VAL A CA 1
ATOM 1059 C C . VAL A 1 137 ? -8.008 -16.522 -10.072 1.00 94.56 137 VAL A C 1
ATOM 1061 O O . VAL A 1 137 ? -8.211 -17.669 -9.680 1.00 94.56 137 VAL A O 1
ATOM 1064 N N . ARG A 1 138 ? -8.079 -15.469 -9.245 1.00 91.50 138 ARG A N 1
ATOM 1065 C CA . ARG A 1 138 ? -8.405 -15.580 -7.819 1.00 91.50 138 ARG A CA 1
ATOM 1066 C C . ARG A 1 138 ? -9.869 -15.274 -7.537 1.00 91.50 138 ARG A C 1
ATOM 1068 O O . ARG A 1 138 ? -10.539 -14.517 -8.241 1.00 91.50 138 ARG A O 1
ATOM 1075 N N . LYS A 1 139 ? -10.343 -15.844 -6.435 1.00 89.06 139 LYS A N 1
ATOM 1076 C CA . LYS A 1 139 ? -11.677 -15.604 -5.895 1.00 89.06 139 LYS A CA 1
ATOM 1077 C C . LYS A 1 139 ? -11.602 -14.791 -4.605 1.00 89.06 139 LYS A C 1
ATOM 1079 O O . LYS A 1 139 ? -10.610 -14.836 -3.880 1.00 89.06 139 LYS A O 1
ATOM 1084 N N . GLY A 1 140 ? -12.659 -14.030 -4.341 1.00 85.50 140 GLY A N 1
ATOM 1085 C CA . GLY A 1 140 ? -12.814 -13.244 -3.120 1.00 85.50 140 GLY A CA 1
ATOM 1086 C C . GLY A 1 140 ? -13.217 -14.083 -1.901 1.00 85.50 140 GLY A C 1
ATOM 1087 O O . GLY A 1 140 ? -13.342 -15.301 -1.974 1.00 85.50 140 GLY A O 1
ATOM 1088 N N . ILE A 1 141 ? -13.486 -13.393 -0.786 1.00 76.19 141 ILE A N 1
ATOM 1089 C CA . ILE A 1 141 ? -13.767 -13.970 0.549 1.00 76.19 141 ILE A CA 1
ATOM 1090 C C . ILE A 1 141 ? -14.996 -14.908 0.577 1.00 76.19 141 ILE A C 1
ATOM 1092 O O . ILE A 1 141 ? -15.071 -15.777 1.434 1.00 76.19 141 ILE A O 1
ATOM 1096 N N . ASP A 1 142 ? -15.898 -14.812 -0.404 1.00 81.38 142 ASP A N 1
ATOM 1097 C CA . ASP A 1 142 ? -17.091 -15.666 -0.522 1.00 81.38 142 ASP A CA 1
ATOM 1098 C C . ASP A 1 142 ? -17.107 -16.473 -1.836 1.00 81.38 142 ASP A C 1
ATOM 1100 O O . ASP A 1 142 ? -18.156 -16.608 -2.465 1.00 81.38 142 ASP A O 1
ATOM 1104 N N . ASP A 1 143 ? -15.943 -16.901 -2.335 1.00 85.31 143 ASP A N 1
ATOM 1105 C CA . ASP A 1 143 ? -15.802 -17.621 -3.619 1.00 85.31 143 ASP A CA 1
ATOM 1106 C C . ASP A 1 143 ? -16.282 -16.814 -4.852 1.00 85.31 143 ASP A C 1
ATOM 1108 O O . ASP A 1 143 ? -16.386 -17.323 -5.969 1.00 85.31 143 ASP A O 1
ATOM 1112 N N . ARG A 1 144 ? -16.554 -15.513 -4.680 1.00 88.38 144 ARG A N 1
ATOM 1113 C CA . ARG A 1 144 ? -16.994 -14.631 -5.767 1.00 88.38 144 ARG A CA 1
ATOM 1114 C C . ARG A 1 144 ? -15.848 -14.368 -6.731 1.00 88.38 144 ARG A C 1
ATOM 1116 O O . ARG A 1 144 ? -14.720 -14.114 -6.306 1.00 88.38 144 ARG A O 1
ATOM 1123 N N . SER A 1 145 ? -16.161 -14.370 -8.024 1.00 92.50 145 SER A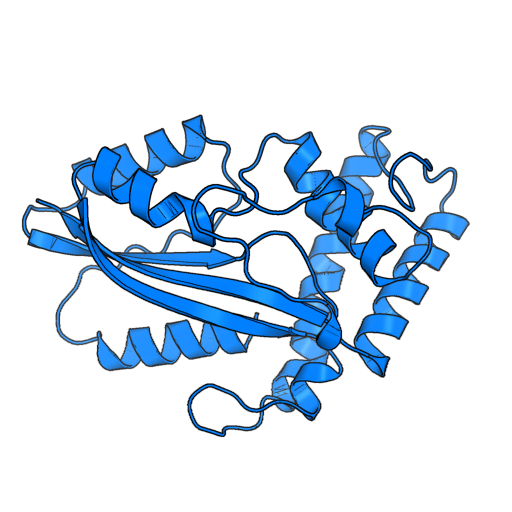 N 1
ATOM 1124 C CA . SER A 1 145 ? -15.217 -13.927 -9.047 1.00 92.50 145 SER A CA 1
ATOM 1125 C C . SER A 1 145 ? -14.820 -12.473 -8.799 1.00 92.50 145 SER A C 1
ATOM 1127 O O . SER A 1 145 ? -15.666 -11.648 -8.460 1.00 92.50 145 SER A O 1
ATOM 1129 N N . LEU A 1 146 ? -13.538 -12.170 -8.985 1.00 92.88 146 LEU A N 1
ATOM 1130 C CA . LEU A 1 146 ? -13.015 -10.806 -8.943 1.00 92.88 146 LEU A CA 1
ATOM 1131 C C . LEU A 1 146 ? -12.738 -10.255 -10.349 1.00 92.88 146 LEU A C 1
ATOM 1133 O O . LEU A 1 146 ? -12.208 -9.155 -10.482 1.00 92.88 146 LEU A O 1
ATOM 1137 N N . SER A 1 147 ? -13.097 -11.002 -11.398 1.00 95.00 147 SER A N 1
ATOM 1138 C CA . SER A 1 147 ? -12.713 -10.704 -12.783 1.00 95.00 147 SER A CA 1
ATOM 1139 C C . SER A 1 147 ? -13.181 -9.327 -13.259 1.00 95.00 147 SER A C 1
ATOM 1141 O O . SER A 1 147 ? -12.430 -8.650 -13.961 1.00 95.00 147 SER A O 1
ATOM 1143 N N . GLU A 1 148 ? -14.352 -8.869 -12.806 1.00 92.69 148 GLU A N 1
ATOM 1144 C CA . GLU A 1 148 ? -14.894 -7.532 -13.096 1.00 92.69 148 GLU A CA 1
ATOM 1145 C C . GLU A 1 148 ? -13.997 -6.387 -12.594 1.00 92.69 148 GLU A C 1
ATOM 1147 O O . GLU A 1 148 ? -14.056 -5.275 -13.111 1.00 92.69 148 GLU A O 1
ATOM 1152 N N . PHE A 1 149 ? -13.121 -6.654 -11.622 1.00 92.75 149 PHE A N 1
ATOM 1153 C CA . PHE A 1 149 ? -12.210 -5.663 -11.053 1.00 92.75 149 PHE A CA 1
ATOM 1154 C C . PHE A 1 149 ? -10.834 -5.638 -11.713 1.00 92.75 149 PHE A C 1
ATOM 1156 O O . PHE A 1 149 ? -9.981 -4.869 -11.269 1.00 92.75 149 PHE A O 1
ATOM 1163 N N . THR A 1 150 ? -10.591 -6.465 -12.736 1.00 94.19 150 THR A N 1
ATOM 1164 C CA . THR A 1 150 ? -9.292 -6.530 -13.427 1.00 94.19 150 THR A CA 1
ATOM 1165 C C . THR A 1 150 ? -8.868 -5.140 -13.893 1.00 94.19 150 THR A C 1
ATOM 1167 O O . THR A 1 150 ? -7.888 -4.601 -13.379 1.00 94.19 150 THR A O 1
ATOM 1170 N N . ASP A 1 151 ? -9.637 -4.536 -14.797 1.00 93.94 151 ASP A N 1
ATOM 1171 C CA . ASP A 1 151 ? -9.246 -3.288 -15.457 1.00 93.94 151 ASP A CA 1
ATOM 1172 C C . ASP A 1 151 ? -9.275 -2.118 -14.467 1.00 93.94 151 ASP A C 1
ATOM 1174 O O . ASP A 1 151 ? -8.297 -1.385 -14.349 1.00 93.94 151 ASP A O 1
ATOM 1178 N N . PHE A 1 152 ? -10.318 -2.048 -13.630 1.00 92.75 152 PHE A N 1
ATOM 1179 C CA . PHE A 1 152 ? -10.427 -1.053 -12.559 1.00 92.75 152 PHE A CA 1
ATOM 1180 C C . PHE A 1 152 ? -9.213 -1.056 -11.615 1.00 92.75 152 PHE A C 1
ATOM 1182 O O . PHE A 1 152 ? -8.735 -0.004 -11.190 1.00 92.75 152 PHE A O 1
ATOM 1189 N N . SER A 1 153 ? -8.702 -2.239 -11.259 1.00 94.19 153 SER A N 1
ATOM 1190 C CA . SER A 1 153 ? -7.549 -2.344 -10.361 1.00 94.19 153 SER A CA 1
ATOM 1191 C C . SER A 1 153 ? -6.243 -1.882 -11.011 1.00 94.19 153 SER A C 1
ATOM 1193 O O . SER A 1 153 ? -5.417 -1.293 -10.314 1.00 94.19 153 SER A O 1
ATOM 1195 N N . ILE A 1 154 ? -6.077 -2.110 -12.319 1.00 95.19 154 ILE A N 1
ATOM 1196 C CA . ILE A 1 154 ? -4.920 -1.637 -13.090 1.00 95.19 154 ILE A CA 1
ATOM 1197 C C . ILE A 1 154 ? -4.985 -0.116 -13.212 1.00 95.19 154 ILE A C 1
ATOM 1199 O O . ILE A 1 154 ? -4.051 0.562 -12.797 1.00 95.19 154 ILE A O 1
ATOM 1203 N N . GLU A 1 155 ? -6.107 0.424 -13.688 1.00 93.25 155 GLU A N 1
ATOM 1204 C CA . GLU A 1 155 ? -6.301 1.868 -13.878 1.00 93.25 155 GLU A CA 1
ATOM 1205 C C . GLU A 1 155 ? -6.124 2.649 -12.570 1.00 93.25 155 GLU A C 1
ATOM 1207 O O . GLU A 1 155 ? -5.475 3.696 -12.537 1.00 93.25 155 GLU A O 1
ATOM 1212 N N . GLY A 1 156 ? -6.661 2.120 -11.465 1.00 89.38 156 GLY A N 1
ATOM 1213 C CA . GLY A 1 156 ? -6.507 2.729 -10.148 1.00 89.38 156 GLY A CA 1
ATOM 1214 C C . GLY A 1 156 ? -5.046 2.800 -9.698 1.00 89.38 156 GLY A C 1
ATOM 1215 O O . GLY A 1 156 ? -4.625 3.811 -9.133 1.00 89.38 156 GLY A O 1
ATOM 1216 N N . LEU A 1 157 ? -4.259 1.756 -9.964 1.00 92.50 157 LEU A N 1
ATOM 1217 C CA . LEU A 1 157 ? -2.835 1.750 -9.643 1.00 92.50 157 LEU A CA 1
ATOM 1218 C C . LEU A 1 157 ? -2.047 2.679 -10.573 1.00 92.50 157 LEU A C 1
ATOM 1220 O O . LEU A 1 157 ? -1.238 3.470 -10.100 1.00 92.50 157 LEU A O 1
ATOM 1224 N N . GLU A 1 158 ? -2.317 2.657 -11.873 1.00 92.88 158 GLU A N 1
ATOM 1225 C CA . GLU A 1 158 ? -1.664 3.541 -12.843 1.00 92.88 158 GLU A CA 1
ATOM 1226 C C . GLU A 1 158 ? -1.897 5.016 -12.562 1.00 92.88 158 GLU A C 1
ATOM 1228 O O . GLU A 1 158 ? -0.972 5.820 -12.694 1.00 92.88 158 GLU A O 1
ATOM 1233 N N . PHE A 1 159 ? -3.108 5.377 -12.138 1.00 92.00 159 PHE A N 1
ATOM 1234 C CA . PHE A 1 159 ? -3.400 6.731 -11.693 1.00 92.00 159 PHE A CA 1
ATOM 1235 C C . PHE A 1 159 ? -2.462 7.147 -10.551 1.00 92.00 159 PHE A C 1
ATOM 1237 O O . PHE A 1 159 ? -1.871 8.227 -10.605 1.00 92.00 159 PHE A O 1
ATOM 1244 N N . LEU A 1 160 ? -2.275 6.285 -9.544 1.00 91.44 160 LEU A N 1
ATOM 1245 C CA . LEU A 1 160 ? -1.369 6.552 -8.422 1.00 91.44 160 LEU A CA 1
ATOM 1246 C C . LEU A 1 160 ? 0.090 6.650 -8.879 1.00 91.44 160 LEU A C 1
ATOM 1248 O O . LEU A 1 160 ? 0.761 7.632 -8.561 1.00 91.44 160 LEU A O 1
ATOM 1252 N N . ILE A 1 161 ? 0.563 5.683 -9.668 1.00 94.19 161 ILE A N 1
ATOM 1253 C CA . ILE A 1 161 ? 1.941 5.654 -10.173 1.00 94.19 161 ILE A CA 1
ATOM 1254 C C . ILE A 1 161 ? 2.234 6.890 -11.020 1.00 94.19 161 ILE A C 1
ATOM 1256 O O . ILE A 1 161 ? 3.242 7.546 -10.790 1.00 94.19 161 ILE A O 1
ATOM 1260 N N . THR A 1 162 ? 1.329 7.289 -11.913 1.00 93.75 162 THR A N 1
ATOM 1261 C CA . THR A 1 162 ? 1.482 8.503 -12.735 1.00 93.75 162 THR A CA 1
ATOM 1262 C C . THR A 1 162 ? 1.627 9.761 -11.877 1.00 93.75 162 THR A C 1
ATOM 1264 O O . THR A 1 162 ? 2.413 10.657 -12.190 1.00 93.75 162 THR A O 1
ATOM 1267 N N . ARG A 1 163 ? 0.880 9.855 -10.770 1.00 94.44 163 ARG A N 1
ATOM 1268 C CA . ARG A 1 163 ? 1.013 10.979 -9.835 1.00 94.44 163 ARG A CA 1
ATOM 1269 C C . ARG A 1 163 ? 2.347 10.947 -9.098 1.00 94.44 163 ARG A C 1
ATOM 1271 O O . ARG A 1 163 ? 2.979 11.993 -8.964 1.00 94.44 163 ARG A O 1
ATOM 1278 N N . PHE A 1 164 ? 2.770 9.778 -8.632 1.00 95.69 164 PHE A N 1
ATOM 1279 C CA . PHE A 1 164 ? 4.006 9.633 -7.868 1.00 95.69 164 PHE A CA 1
ATOM 1280 C C . PHE A 1 164 ? 5.237 9.871 -8.735 1.00 95.69 164 PHE A C 1
ATOM 1282 O O . PHE A 1 164 ? 6.101 10.641 -8.327 1.00 95.69 164 PHE A O 1
ATOM 1289 N N . THR A 1 165 ? 5.283 9.340 -9.959 1.00 96.69 165 THR A N 1
ATOM 1290 C CA . THR A 1 165 ? 6.398 9.601 -10.882 1.00 96.69 165 THR A CA 1
ATOM 1291 C C . THR A 1 165 ? 6.531 11.085 -11.206 1.00 96.69 165 THR A C 1
ATOM 1293 O O . THR A 1 165 ? 7.642 11.609 -11.186 1.00 96.69 165 THR A O 1
ATOM 1296 N N . ALA A 1 166 ? 5.422 11.801 -11.419 1.00 95.44 166 ALA A N 1
ATOM 1297 C CA . ALA A 1 166 ? 5.451 13.245 -11.646 1.00 95.44 166 ALA A CA 1
ATOM 1298 C C . ALA A 1 166 ? 6.020 14.023 -10.443 1.00 95.44 166 ALA A C 1
ATOM 1300 O O . ALA A 1 166 ? 6.815 14.948 -10.625 1.00 95.44 166 ALA A O 1
ATOM 1301 N N . ILE A 1 167 ? 5.634 13.650 -9.217 1.00 95.94 167 ILE A N 1
ATOM 1302 C CA . ILE A 1 167 ? 6.144 14.284 -7.992 1.00 95.94 167 ILE A CA 1
ATOM 1303 C C . ILE A 1 167 ? 7.629 13.960 -7.798 1.00 95.94 167 ILE A C 1
ATOM 1305 O O . ILE A 1 167 ? 8.435 14.882 -7.685 1.00 95.94 167 ILE A O 1
ATOM 1309 N N . MET A 1 168 ? 8.000 12.679 -7.833 1.00 96.75 168 MET A N 1
ATOM 1310 C CA . MET A 1 168 ? 9.379 12.225 -7.626 1.00 96.75 168 MET A CA 1
ATOM 1311 C C . MET A 1 168 ? 10.328 12.788 -8.685 1.00 96.75 168 MET A C 1
ATOM 1313 O O . MET A 1 168 ? 11.447 13.183 -8.371 1.00 96.75 168 MET A O 1
ATOM 1317 N N . ARG A 1 169 ? 9.882 12.913 -9.940 1.00 95.56 169 ARG A N 1
ATOM 1318 C CA . ARG A 1 169 ? 10.689 13.528 -11.001 1.00 95.56 169 ARG A CA 1
ATOM 1319 C C . ARG A 1 169 ? 10.961 15.001 -10.727 1.00 95.56 169 ARG A C 1
ATOM 1321 O O . ARG A 1 169 ? 12.096 15.442 -10.864 1.00 95.56 169 ARG A O 1
ATOM 1328 N N . ARG A 1 170 ? 9.943 15.758 -10.303 1.00 96.12 170 ARG A N 1
ATOM 1329 C CA . ARG A 1 170 ? 10.106 17.169 -9.914 1.00 96.12 170 ARG A CA 1
ATOM 1330 C C . ARG A 1 170 ? 11.079 17.329 -8.743 1.00 96.12 170 ARG A C 1
ATOM 1332 O O . ARG A 1 170 ? 11.765 18.340 -8.660 1.00 96.12 170 ARG A O 1
ATOM 1339 N N . GLU A 1 171 ? 11.127 16.348 -7.849 1.00 96.25 171 GLU A N 1
ATOM 1340 C CA . GLU A 1 171 ? 12.024 16.326 -6.690 1.00 96.25 171 GLU A CA 1
ATOM 1341 C C . GLU A 1 171 ? 13.418 15.756 -6.998 1.00 96.25 171 GLU A C 1
ATOM 1343 O O . GLU A 1 171 ? 14.291 15.800 -6.134 1.00 96.25 171 GLU A O 1
ATOM 1348 N N . GLY A 1 172 ? 13.645 15.232 -8.208 1.00 95.62 172 GLY A N 1
ATOM 1349 C CA . GLY A 1 172 ? 14.904 14.584 -8.582 1.00 95.62 172 GLY A CA 1
ATOM 1350 C C . GLY A 1 172 ? 15.151 13.257 -7.856 1.00 95.62 172 GLY A C 1
ATOM 1351 O O . GLY A 1 172 ? 16.298 12.897 -7.614 1.00 95.62 172 GLY A O 1
ATOM 1352 N N . THR A 1 173 ? 14.087 12.553 -7.463 1.00 96.56 173 THR A N 1
ATOM 1353 C CA . THR A 1 173 ? 14.132 11.312 -6.665 1.00 96.56 173 THR A CA 1
ATOM 1354 C C . THR A 1 173 ? 13.538 10.105 -7.385 1.00 96.56 173 THR A C 1
ATOM 1356 O O . THR A 1 173 ? 13.433 9.034 -6.794 1.00 96.56 173 THR A O 1
ATOM 1359 N N . LEU A 1 174 ? 13.107 10.273 -8.638 1.00 96.94 174 LEU A N 1
ATOM 1360 C CA . LEU A 1 174 ? 12.541 9.190 -9.430 1.00 96.94 174 LEU A CA 1
ATOM 1361 C C . LEU A 1 174 ? 13.631 8.189 -9.828 1.00 96.94 174 LEU A C 1
ATOM 1363 O O . LEU A 1 174 ? 14.596 8.548 -10.502 1.00 96.94 174 LEU A O 1
ATOM 1367 N N . GLU A 1 175 ? 13.426 6.929 -9.462 1.00 96.56 175 GLU A N 1
ATOM 1368 C CA . GLU A 1 175 ? 14.311 5.814 -9.786 1.00 96.56 175 GLU A CA 1
ATOM 1369 C C . GLU A 1 175 ? 13.541 4.735 -10.557 1.00 96.56 175 GLU A C 1
ATOM 1371 O O . GLU A 1 175 ? 12.379 4.457 -10.252 1.00 96.56 175 GLU A O 1
ATOM 1376 N N . ALA A 1 176 ? 14.188 4.129 -11.553 1.00 94.00 176 ALA A N 1
ATOM 1377 C CA . ALA A 1 176 ? 13.656 2.992 -12.293 1.00 94.00 176 ALA A CA 1
ATOM 1378 C C . ALA A 1 176 ? 13.606 1.761 -11.390 1.00 94.00 176 ALA A C 1
ATOM 1380 O O . ALA A 1 176 ? 12.608 1.059 -11.338 1.00 94.00 176 ALA A O 1
ATOM 1381 N N . HIS A 1 177 ? 14.691 1.533 -10.661 1.00 92.88 177 HIS A N 1
ATOM 1382 C CA . HIS A 1 177 ? 14.795 0.598 -9.553 1.00 92.88 177 HIS A CA 1
ATOM 1383 C C . HIS A 1 177 ? 15.805 1.150 -8.541 1.00 92.88 177 HIS A C 1
ATOM 1385 O O . HIS A 1 177 ? 16.479 2.136 -8.841 1.00 92.88 177 HIS A O 1
ATOM 1391 N N . LEU A 1 178 ? 15.897 0.562 -7.344 1.00 91.88 178 LEU A N 1
ATOM 1392 C CA . LEU A 1 178 ? 16.688 1.125 -6.242 1.00 91.88 178 LEU A CA 1
ATOM 1393 C C . LEU A 1 178 ? 18.116 1.512 -6.673 1.00 91.88 178 LEU A C 1
ATOM 1395 O O . LEU A 1 178 ? 18.914 0.641 -7.010 1.00 91.88 178 LEU A O 1
ATOM 1399 N N . GLY A 1 179 ? 18.435 2.809 -6.617 1.00 93.69 179 GLY A N 1
ATOM 1400 C CA . GLY A 1 179 ? 19.754 3.349 -6.973 1.00 93.69 179 GLY A CA 1
ATOM 1401 C C . GLY A 1 179 ? 19.979 3.655 -8.460 1.00 93.69 179 GLY A C 1
ATOM 1402 O O . GLY A 1 179 ? 21.094 4.021 -8.831 1.00 93.69 179 GLY A O 1
ATOM 1403 N N . HIS A 1 180 ? 18.952 3.542 -9.307 1.00 95.75 180 HIS A N 1
ATOM 1404 C CA . HIS A 1 180 ? 19.023 3.810 -10.747 1.00 95.75 180 HIS A CA 1
ATOM 1405 C C . HIS A 1 180 ? 18.086 4.966 -11.128 1.00 95.75 180 HIS A C 1
ATOM 140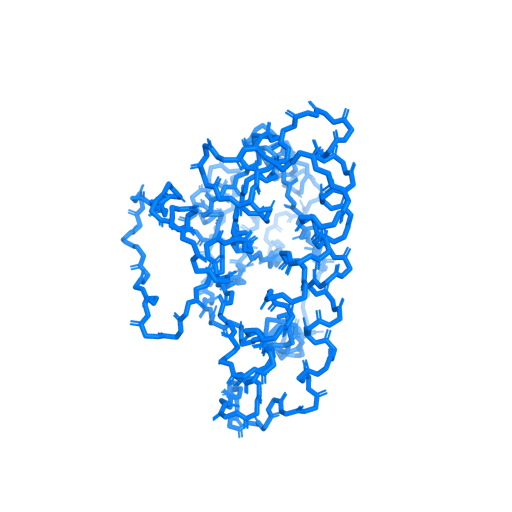7 O O . HIS A 1 180 ? 16.898 4.732 -11.360 1.00 95.75 180 HIS A O 1
ATOM 1413 N N . PRO A 1 181 ? 18.579 6.219 -11.173 1.00 96.75 181 PRO A N 1
ATOM 1414 C CA . PRO A 1 181 ? 17.759 7.385 -11.490 1.00 96.75 181 PRO A CA 1
ATOM 1415 C C . PRO A 1 181 ? 17.170 7.322 -12.900 1.00 96.75 181 PRO A C 1
ATOM 1417 O O . PRO A 1 181 ? 17.875 6.966 -13.841 1.00 96.75 181 PRO A O 1
ATOM 1420 N N . VAL A 1 182 ? 15.913 7.744 -13.050 1.00 95.81 182 VAL A N 1
ATOM 1421 C CA . VAL A 1 182 ? 15.291 7.915 -14.372 1.00 95.81 182 VAL A CA 1
ATOM 1422 C C . VAL A 1 182 ? 15.743 9.238 -14.971 1.00 95.81 182 VAL A C 1
ATOM 1424 O O . VAL A 1 182 ? 15.545 10.306 -14.384 1.00 95.81 182 VAL A O 1
ATOM 1427 N N . SER A 1 183 ? 16.341 9.162 -16.151 1.00 90.31 183 SER A N 1
ATOM 1428 C CA . SER A 1 183 ? 17.046 10.274 -16.783 1.00 90.31 183 SER A CA 1
ATOM 1429 C C . SER A 1 183 ? 16.191 11.053 -17.785 1.00 90.31 183 SER A C 1
ATOM 1431 O O . SER A 1 183 ? 16.363 12.268 -17.922 1.00 90.31 183 SER A O 1
ATOM 1433 N N . ASP A 1 184 ? 15.221 10.401 -18.432 1.00 94.31 184 ASP A N 1
ATOM 1434 C CA . ASP A 1 184 ? 14.385 11.025 -19.457 1.00 94.31 184 ASP A CA 1
ATOM 1435 C C . ASP A 1 184 ? 12.942 10.480 -19.529 1.00 94.31 184 ASP A C 1
ATOM 1437 O O . ASP A 1 184 ? 12.527 9.576 -18.800 1.00 94.31 184 ASP A O 1
ATOM 1441 N N . ASP A 1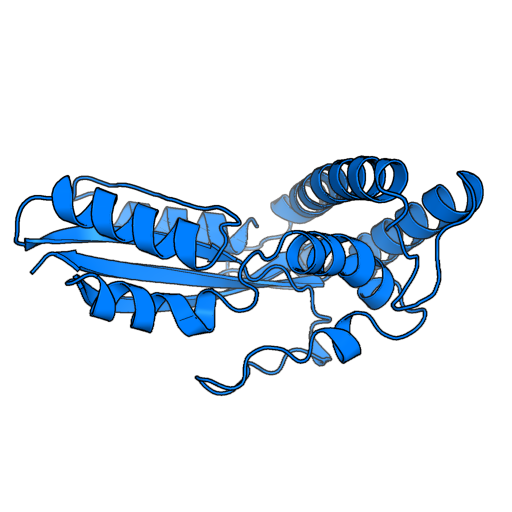 185 ? 12.133 11.110 -20.388 1.00 95.38 185 ASP A N 1
ATOM 1442 C CA . ASP A 1 185 ? 10.730 10.748 -20.606 1.00 95.38 185 ASP A CA 1
ATOM 1443 C C . ASP A 1 185 ? 10.554 9.387 -21.275 1.00 95.38 185 ASP A C 1
ATOM 1445 O O . ASP A 1 185 ? 9.579 8.690 -20.991 1.00 95.38 185 ASP A O 1
ATOM 1449 N N . GLN A 1 186 ? 11.466 9.008 -22.167 1.00 96.75 186 GLN A N 1
ATOM 1450 C CA . GLN A 1 186 ? 11.371 7.752 -22.898 1.00 96.75 186 GLN A CA 1
ATOM 1451 C C . GLN A 1 186 ? 11.579 6.571 -21.947 1.00 96.75 186 GLN A C 1
ATOM 1453 O O . GLN A 1 186 ? 10.813 5.606 -21.987 1.00 96.75 186 GLN A O 1
ATOM 1458 N N . GLU A 1 187 ? 12.558 6.681 -21.053 1.00 95.12 187 GLU A N 1
ATOM 1459 C CA . GLU A 1 187 ? 12.811 5.725 -19.982 1.00 95.12 187 GLU A CA 1
ATOM 1460 C C . GLU A 1 187 ? 11.598 5.607 -19.049 1.00 95.12 187 GLU A C 1
ATOM 1462 O O . GLU A 1 187 ? 11.119 4.499 -18.799 1.00 95.12 187 GLU A O 1
ATOM 1467 N N . LEU A 1 188 ? 11.023 6.736 -18.612 1.00 96.06 188 LEU A N 1
ATOM 1468 C CA . LEU A 1 188 ? 9.802 6.735 -17.801 1.00 96.06 188 LEU A CA 1
ATOM 1469 C C . LEU A 1 188 ? 8.639 6.021 -18.509 1.00 96.06 188 LEU A C 1
ATOM 1471 O O . LEU A 1 188 ? 7.981 5.175 -17.904 1.00 96.06 188 LEU A O 1
ATOM 1475 N N . GLN A 1 189 ? 8.378 6.329 -19.782 1.00 97.06 189 GLN A N 1
ATOM 1476 C CA . GLN A 1 189 ? 7.304 5.666 -20.530 1.00 97.06 189 GLN A CA 1
ATOM 1477 C C . GLN A 1 189 ? 7.556 4.163 -20.686 1.00 97.06 189 GLN A C 1
ATOM 1479 O O . GLN A 1 189 ? 6.617 3.376 -20.573 1.00 97.06 189 GLN A O 1
ATOM 1484 N N . SER A 1 190 ? 8.813 3.759 -20.888 1.00 96.38 190 SER A N 1
ATOM 1485 C CA . SER A 1 190 ? 9.204 2.348 -20.946 1.00 96.38 190 SER A CA 1
ATOM 1486 C C . SER A 1 190 ? 8.890 1.626 -19.632 1.00 96.38 190 SER A C 1
ATOM 1488 O O . SER A 1 190 ? 8.242 0.579 -19.643 1.00 96.38 190 SER A O 1
ATOM 1490 N N . ILE A 1 191 ? 9.253 2.224 -18.492 1.00 95.75 191 ILE A N 1
ATOM 1491 C CA . ILE A 1 191 ? 8.963 1.679 -17.157 1.00 95.75 191 ILE A CA 1
ATOM 1492 C C . ILE A 1 191 ? 7.454 1.529 -16.939 1.00 95.75 191 ILE A C 1
ATOM 1494 O O . ILE A 1 191 ? 6.992 0.473 -16.506 1.00 95.75 191 ILE A O 1
ATOM 1498 N N . LEU A 1 192 ? 6.668 2.563 -17.254 1.00 96.88 192 LEU A N 1
ATOM 1499 C CA . LEU A 1 192 ? 5.212 2.525 -17.084 1.00 96.88 192 LEU A CA 1
ATOM 1500 C C . LEU A 1 192 ? 4.559 1.459 -17.974 1.00 96.88 192 LEU A C 1
ATOM 1502 O O . LEU A 1 192 ? 3.664 0.745 -17.517 1.00 96.88 192 LEU A O 1
ATOM 1506 N N . ALA A 1 193 ? 5.020 1.319 -19.219 1.00 97.75 193 ALA A N 1
ATOM 1507 C CA . ALA A 1 193 ? 4.535 0.295 -20.137 1.00 97.75 193 ALA A CA 1
ATOM 1508 C C . ALA A 1 193 ? 4.858 -1.121 -19.638 1.00 97.75 193 ALA A C 1
ATOM 1510 O O . ALA A 1 193 ? 3.998 -2.002 -19.690 1.00 97.75 193 ALA A O 1
ATOM 1511 N N . GLU A 1 194 ? 6.063 -1.335 -19.108 1.00 97.69 194 GLU A N 1
ATOM 1512 C CA . GLU A 1 194 ? 6.483 -2.617 -18.542 1.00 97.69 194 GLU A CA 1
ATOM 1513 C C . GLU A 1 194 ? 5.671 -2.988 -17.294 1.00 97.69 194 GLU A C 1
ATOM 1515 O O . GLU A 1 194 ? 5.182 -4.114 -17.188 1.00 97.69 194 GLU A O 1
ATOM 1520 N N . VAL A 1 195 ? 5.450 -2.033 -16.385 1.00 97.94 195 VAL A N 1
ATOM 1521 C CA . VAL A 1 195 ? 4.597 -2.224 -15.201 1.00 97.94 195 VAL A CA 1
ATOM 1522 C C . VAL A 1 195 ? 3.166 -2.569 -15.611 1.00 97.94 195 VAL A C 1
ATOM 1524 O O . VAL A 1 195 ? 2.601 -3.539 -15.100 1.00 97.94 195 VAL A O 1
ATOM 1527 N N . ARG A 1 196 ? 2.576 -1.822 -16.555 1.00 98.06 196 ARG A N 1
ATOM 1528 C CA . ARG A 1 196 ? 1.231 -2.116 -17.074 1.00 98.06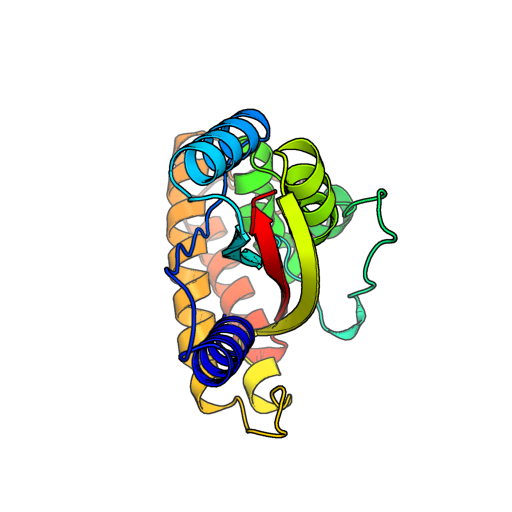 196 ARG A CA 1
ATOM 1529 C C . ARG A 1 196 ? 1.170 -3.519 -17.666 1.00 98.06 196 ARG A C 1
ATOM 1531 O O . ARG A 1 196 ? 0.234 -4.260 -17.369 1.00 98.06 196 ARG A O 1
ATOM 1538 N N . HIS A 1 197 ? 2.160 -3.891 -18.474 1.00 98.38 197 HIS A N 1
ATOM 1539 C CA . HIS A 1 197 ? 2.226 -5.215 -19.078 1.00 98.38 197 HIS A CA 1
ATOM 1540 C C . HIS A 1 197 ? 2.283 -6.316 -18.012 1.00 98.38 197 HIS A C 1
ATOM 1542 O O . HIS A 1 197 ? 1.458 -7.225 -18.052 1.00 98.38 197 HIS A O 1
ATOM 1548 N N . GLY A 1 198 ? 3.168 -6.192 -17.017 1.00 97.81 198 GLY A N 1
ATOM 1549 C CA . GLY A 1 198 ? 3.274 -7.144 -15.907 1.00 97.81 198 GLY A CA 1
ATOM 1550 C C . GLY A 1 198 ? 1.973 -7.284 -15.112 1.00 97.81 198 GLY A C 1
ATOM 1551 O O . GLY A 1 198 ? 1.541 -8.393 -14.806 1.00 97.81 198 GLY A O 1
ATOM 1552 N N . LEU A 1 199 ? 1.258 -6.183 -14.862 1.00 97.62 199 LEU A N 1
ATOM 1553 C CA . LEU A 1 199 ? -0.062 -6.232 -14.222 1.00 97.62 199 LEU A CA 1
ATOM 1554 C C . LEU A 1 199 ? -1.113 -6.959 -15.079 1.00 97.62 199 LEU A C 1
ATOM 1556 O O . LEU A 1 199 ? -1.985 -7.639 -14.536 1.00 97.62 199 LEU A O 1
ATOM 1560 N N . GLN A 1 200 ? -1.058 -6.820 -16.404 1.00 98.00 200 GLN A N 1
ATOM 1561 C CA . GLN A 1 200 ? -2.002 -7.457 -17.329 1.00 98.00 200 GLN A CA 1
ATOM 1562 C C . GLN A 1 200 ? -1.753 -8.959 -17.509 1.00 98.00 200 GLN A C 1
ATOM 1564 O O . GLN A 1 200 ? -2.714 -9.705 -17.728 1.00 98.00 200 GLN A O 1
ATOM 1569 N N . THR A 1 201 ? -0.495 -9.398 -17.443 1.00 97.62 201 THR A N 1
ATOM 1570 C CA . THR A 1 201 ? -0.093 -10.783 -17.732 1.00 97.62 201 THR A CA 1
ATOM 1571 C C . THR A 1 201 ? 0.122 -11.626 -16.481 1.00 97.62 201 THR A C 1
ATOM 1573 O O . THR A 1 201 ? -0.310 -12.774 -16.460 1.00 97.62 201 THR A O 1
ATOM 1576 N N . GLU A 1 202 ? 0.739 -11.067 -15.442 1.00 97.19 202 GLU A N 1
ATOM 1577 C CA . GLU A 1 202 ? 1.056 -11.757 -14.184 1.00 97.19 202 GLU A CA 1
ATOM 1578 C C . GLU A 1 202 ? 0.141 -11.284 -13.045 1.00 97.19 202 GLU A C 1
ATOM 1580 O O . GLU A 1 202 ? -0.425 -12.091 -12.309 1.00 97.19 202 GLU A O 1
ATOM 1585 N N . GLY A 1 203 ? -0.081 -9.970 -12.948 1.00 97.06 203 GLY A N 1
ATOM 1586 C CA . GLY A 1 203 ? -0.812 -9.343 -11.848 1.00 97.06 203 GLY A CA 1
ATOM 1587 C C . GLY A 1 203 ? 0.026 -9.200 -10.573 1.00 97.06 203 GLY A C 1
ATOM 1588 O O . GLY A 1 203 ? 1.159 -9.662 -10.484 1.00 97.06 203 GLY A O 1
ATOM 1589 N N . ALA A 1 204 ? -0.530 -8.510 -9.578 1.00 96.94 204 ALA A N 1
ATOM 1590 C CA . ALA A 1 204 ? 0.143 -8.234 -8.306 1.00 96.94 204 ALA A CA 1
ATOM 1591 C C . ALA A 1 204 ? -0.791 -8.454 -7.115 1.00 96.94 204 ALA A C 1
ATOM 1593 O O . ALA A 1 204 ? -2.018 -8.423 -7.243 1.00 96.94 204 ALA A O 1
ATOM 1594 N N . ILE A 1 205 ? -0.204 -8.620 -5.935 1.00 94.50 205 ILE A N 1
ATOM 1595 C CA . ILE A 1 205 ? -0.903 -8.641 -4.656 1.00 94.50 205 ILE A CA 1
ATOM 1596 C C . ILE A 1 205 ? -0.524 -7.394 -3.860 1.00 94.50 205 ILE A C 1
ATOM 1598 O O . ILE A 1 205 ? 0.656 -7.110 -3.674 1.00 94.50 205 ILE A O 1
ATOM 1602 N N . CYS A 1 206 ? -1.526 -6.697 -3.327 1.00 92.81 206 CYS A N 1
ATOM 1603 C CA . CYS A 1 206 ? -1.353 -5.775 -2.206 1.00 92.81 206 CYS A CA 1
ATOM 1604 C C . CYS A 1 206 ? -1.837 -6.433 -0.908 1.00 92.81 206 CYS A C 1
ATOM 1606 O O . CYS A 1 206 ? -2.751 -7.261 -0.927 1.00 92.81 206 CYS A O 1
ATOM 1608 N N . VAL A 1 207 ? -1.283 -6.041 0.234 1.00 91.06 207 VAL A N 1
ATOM 1609 C CA . VAL A 1 207 ? -1.717 -6.543 1.547 1.00 91.06 207 VAL A CA 1
ATOM 1610 C C . VAL A 1 207 ? -2.532 -5.472 2.237 1.00 91.06 207 VAL A C 1
ATOM 1612 O O . VAL A 1 207 ? -2.087 -4.333 2.328 1.00 91.06 207 VAL A O 1
ATOM 1615 N N . GLY A 1 208 ? -3.712 -5.837 2.728 1.00 90.25 208 GLY A N 1
ATOM 1616 C CA . GLY A 1 208 ? -4.553 -4.946 3.514 1.00 90.25 208 GLY A CA 1
ATOM 1617 C C . GLY A 1 208 ? -4.965 -5.560 4.842 1.00 90.25 208 GLY A C 1
ATOM 1618 O O . GLY A 1 208 ? -4.956 -6.784 5.010 1.00 90.25 208 GLY A O 1
ATOM 1619 N N . ALA A 1 209 ? -5.346 -4.708 5.785 1.00 90.44 209 ALA A N 1
ATOM 1620 C CA . ALA A 1 209 ? -5.965 -5.129 7.027 1.00 90.44 209 ALA A CA 1
ATOM 1621 C C . ALA A 1 209 ? -7.036 -4.142 7.493 1.00 90.44 209 ALA A C 1
ATOM 1623 O O . ALA A 1 209 ? -6.822 -2.933 7.516 1.00 90.44 209 ALA A O 1
ATOM 1624 N N . CYS A 1 210 ? -8.160 -4.699 7.936 1.00 91.12 210 CYS A N 1
ATOM 1625 C CA . CYS A 1 210 ? -9.236 -3.988 8.600 1.00 91.12 210 CYS A CA 1
ATOM 1626 C C . CYS A 1 210 ? -9.147 -4.229 10.111 1.00 91.12 210 CYS A C 1
ATOM 1628 O O . CYS A 1 210 ? -9.075 -5.373 10.568 1.00 91.12 210 CYS A O 1
ATOM 1630 N N . PHE A 1 211 ? -9.156 -3.148 10.882 1.00 92.75 211 PHE A N 1
ATOM 1631 C CA . PHE A 1 211 ? -9.077 -3.141 12.336 1.00 92.75 211 PHE A CA 1
ATOM 1632 C C . PHE A 1 211 ? -10.396 -2.656 12.913 1.00 92.75 211 PHE A C 1
ATOM 1634 O O . PHE A 1 211 ? -10.839 -1.548 12.602 1.00 92.75 211 PHE A O 1
ATOM 1641 N N . LEU A 1 212 ? -10.972 -3.439 13.819 1.00 93.81 212 LEU A N 1
ATOM 1642 C CA . LEU A 1 212 ? -12.042 -2.994 14.697 1.00 93.81 212 LEU A CA 1
ATOM 1643 C C . LEU A 1 212 ? -11.472 -2.699 16.072 1.00 93.81 212 LEU A C 1
ATOM 1645 O O . LEU A 1 212 ? -10.869 -3.568 16.706 1.00 93.81 212 LEU A O 1
ATOM 1649 N N . ALA A 1 213 ? -11.699 -1.486 16.558 1.00 95.50 213 ALA A N 1
ATOM 1650 C CA . ALA A 1 213 ? -11.266 -1.104 17.888 1.00 95.50 213 ALA A CA 1
ATOM 1651 C C . ALA A 1 213 ? -12.359 -0.351 18.642 1.00 95.50 213 ALA A C 1
ATOM 1653 O O . ALA A 1 213 ? -13.141 0.396 18.055 1.00 95.50 213 ALA A O 1
ATOM 1654 N N . ARG A 1 214 ? -12.405 -0.529 19.959 1.00 95.06 214 ARG A N 1
ATOM 1655 C CA . ARG A 1 214 ? -13.322 0.158 20.865 1.00 95.06 214 ARG A CA 1
ATOM 1656 C C . ARG A 1 214 ? -12.571 1.189 21.684 1.00 95.06 214 ARG A C 1
ATOM 1658 O O . ARG A 1 214 ? -11.509 0.893 22.224 1.00 95.06 214 ARG A O 1
ATOM 1665 N N . LYS A 1 215 ? -13.126 2.392 21.799 1.00 95.06 215 LYS A N 1
ATOM 1666 C CA . LYS A 1 215 ? -12.629 3.379 22.756 1.00 95.06 215 LYS A CA 1
ATOM 1667 C C . LYS A 1 215 ? -12.928 2.904 24.181 1.00 95.06 215 LYS A C 1
ATOM 1669 O O . LYS A 1 215 ? -14.088 2.596 24.470 1.00 95.06 215 LYS A O 1
ATOM 1674 N N . MET A 1 216 ? -11.903 2.882 25.033 1.00 90.00 216 MET A N 1
ATOM 1675 C CA . MET A 1 216 ? -12.059 2.628 26.469 1.00 90.00 216 MET A CA 1
ATOM 1676 C C . MET A 1 216 ? -12.786 3.777 27.176 1.00 90.00 216 MET A C 1
ATOM 1678 O O . MET A 1 216 ? -12.620 4.954 26.771 1.00 90.00 216 MET A O 1
#

Sequence (216 aa):
MAQVAIMCATLARQWRKSSDRLCIGGTFTVPGWKTALANIHKLLKPGRLVMLDEIDPVMFKEELYIRPAAGDGYNLDEFMAGESWISKLNSVYTGFVRKHDFIVGLTLRLGGMLKQAGFTVEDVQSGQGPIGHLCRVRKGIDDRSLSEFTDFSIEGLEFLITRFTAIMRREGTLEAHLGHPVSDDQELQSILAEVRHGLQTEGAICVGACFLARKM

Radius of gyration: 18.01 Å; chains: 1; bounding box: 46×35×49 Å